Protein AF-A0A2R6EEQ8-F1 (afdb_monomer_lite)

Radius of gyration: 25.72 Å; chains: 1; bounding box: 71×44×91 Å

Structure (mmCIF, N/CA/C/O backbone):
data_AF-A0A2R6EEQ8-F1
#
_entry.id   AF-A0A2R6EEQ8-F1
#
loop_
_atom_site.group_PDB
_atom_site.id
_atom_site.type_symbol
_atom_site.label_atom_id
_atom_site.label_alt_id
_atom_site.label_comp_id
_atom_site.label_asym_id
_atom_site.label_entity_id
_atom_site.label_seq_id
_atom_site.pdbx_PDB_ins_code
_atom_site.Cartn_x
_atom_site.Cartn_y
_atom_site.Cartn_z
_atom_site.occupancy
_atom_site.B_iso_or_equiv
_atom_site.auth_seq_id
_atom_site.auth_comp_id
_atom_site.auth_asym_id
_atom_site.auth_atom_id
_atom_site.pdbx_PDB_model_num
ATOM 1 N N . MET A 1 1 ? -15.008 15.410 15.103 1.00 76.94 1 MET A N 1
ATOM 2 C CA . MET A 1 1 ? -14.137 16.517 14.636 1.00 76.94 1 MET A CA 1
ATOM 3 C C . MET A 1 1 ? -12.665 16.288 14.990 1.00 76.94 1 MET A C 1
ATOM 5 O O . MET A 1 1 ? -11.836 16.370 14.098 1.00 76.94 1 MET A O 1
ATOM 9 N N . LEU A 1 2 ? -12.332 15.927 16.239 1.00 85.38 2 LEU A N 1
ATOM 10 C CA . LEU A 1 2 ? -10.945 15.677 16.668 1.00 85.38 2 LEU A CA 1
ATOM 11 C C . LEU A 1 2 ? -10.229 14.576 15.859 1.00 85.38 2 LEU A C 1
ATOM 13 O O . LEU A 1 2 ? -9.105 14.788 15.426 1.00 85.38 2 LEU A O 1
ATOM 17 N N . ALA A 1 3 ? -10.890 13.448 15.573 1.00 83.56 3 ALA A N 1
ATOM 18 C CA . ALA A 1 3 ? -10.316 12.373 14.751 1.00 83.56 3 ALA A CA 1
ATOM 19 C C . ALA A 1 3 ? -9.933 12.829 13.331 1.00 83.56 3 ALA A C 1
ATOM 21 O O . ALA A 1 3 ? -8.861 12.503 12.834 1.00 83.56 3 ALA A O 1
ATOM 22 N N . VAL A 1 4 ? -10.780 13.651 12.703 1.00 85.00 4 VAL A N 1
ATOM 23 C CA . VAL A 1 4 ? -10.508 14.242 11.384 1.00 85.00 4 VAL A CA 1
ATOM 24 C C . VAL A 1 4 ? -9.299 15.173 11.460 1.00 85.00 4 VAL A C 1
ATOM 26 O O . VAL A 1 4 ? -8.407 15.081 10.626 1.00 85.00 4 VAL A O 1
ATOM 29 N N . VAL A 1 5 ? -9.218 16.017 12.494 1.00 89.50 5 VAL A N 1
ATOM 30 C CA . VAL A 1 5 ? -8.058 16.897 12.712 1.00 89.50 5 VAL A CA 1
ATOM 31 C C . VAL A 1 5 ? -6.769 16.089 12.892 1.00 89.50 5 VAL A C 1
ATOM 33 O O . VAL A 1 5 ? -5.759 16.436 12.287 1.00 89.50 5 VAL A O 1
ATOM 36 N N . LEU A 1 6 ? -6.802 14.993 13.659 1.00 89.19 6 LEU A N 1
ATOM 37 C CA . LEU A 1 6 ? -5.649 14.102 13.837 1.00 89.19 6 LEU A CA 1
ATOM 38 C C . LEU A 1 6 ? -5.196 13.480 12.511 1.00 89.19 6 LEU A C 1
ATOM 40 O O . LEU A 1 6 ? -4.002 13.474 12.223 1.00 89.19 6 LEU A O 1
ATOM 44 N N . LEU A 1 7 ? -6.135 13.012 11.685 1.00 89.31 7 LEU A N 1
ATOM 45 C CA . LEU A 1 7 ? -5.838 12.450 10.365 1.00 89.31 7 LEU A CA 1
ATOM 46 C C . LEU A 1 7 ? -5.212 13.483 9.424 1.00 89.31 7 LEU A C 1
ATOM 48 O O . LEU A 1 7 ? -4.189 13.202 8.805 1.00 89.31 7 LEU A O 1
ATOM 52 N N . PHE A 1 8 ? -5.782 14.689 9.348 1.00 91.25 8 PHE A N 1
ATOM 53 C CA . PHE A 1 8 ? -5.230 15.766 8.522 1.00 91.25 8 PHE A CA 1
ATOM 54 C C . PHE A 1 8 ? -3.843 16.204 8.998 1.00 91.25 8 PHE A C 1
ATOM 56 O O . PHE A 1 8 ? -2.941 16.364 8.176 1.00 91.25 8 PHE A O 1
ATOM 63 N N . ALA A 1 9 ? -3.651 16.366 10.310 1.00 93.00 9 ALA A N 1
ATOM 64 C CA . ALA A 1 9 ? -2.357 16.725 10.879 1.00 93.00 9 ALA A CA 1
ATOM 65 C C . ALA A 1 9 ? -1.301 15.643 10.602 1.00 93.00 9 ALA A C 1
ATOM 67 O O . ALA A 1 9 ? -0.182 15.971 10.212 1.00 93.00 9 ALA A O 1
ATOM 68 N N . ALA A 1 10 ? -1.663 14.364 10.739 1.00 92.88 10 ALA A N 1
ATOM 69 C CA . ALA A 1 10 ? -0.775 13.249 10.431 1.00 92.88 10 ALA A CA 1
ATOM 70 C C . ALA A 1 10 ? -0.431 13.179 8.939 1.00 92.88 10 ALA A C 1
ATOM 72 O O . ALA A 1 10 ? 0.738 13.018 8.601 1.00 92.88 10 ALA A O 1
ATOM 73 N N . ALA A 1 11 ? -1.411 13.360 8.050 1.00 90.75 11 ALA A N 1
ATOM 74 C CA . ALA A 1 11 ? -1.183 13.384 6.608 1.00 90.75 11 ALA A CA 1
ATOM 75 C C . ALA A 1 11 ? -0.247 14.534 6.204 1.00 90.75 11 ALA A C 1
ATOM 77 O O . ALA A 1 11 ? 0.758 14.306 5.535 1.00 90.75 11 ALA A O 1
ATOM 78 N N . ALA A 1 12 ? -0.530 15.760 6.656 1.00 93.06 12 ALA A N 1
ATOM 79 C CA . ALA A 1 12 ? 0.300 16.927 6.364 1.00 93.06 12 ALA A CA 1
ATOM 80 C C . ALA A 1 12 ? 1.715 16.778 6.944 1.00 93.06 12 ALA A C 1
ATOM 82 O O . ALA A 1 12 ? 2.702 16.998 6.242 1.00 93.06 12 ALA A O 1
ATOM 83 N N . GLY A 1 13 ? 1.821 16.347 8.205 1.00 93.25 13 GLY A N 1
ATOM 84 C CA . GLY A 1 13 ? 3.101 16.089 8.859 1.00 93.25 13 GLY A CA 1
ATOM 85 C C . GLY A 1 13 ? 3.911 15.010 8.144 1.00 93.25 13 GLY A C 1
ATOM 86 O O . GLY A 1 13 ? 5.114 15.175 7.955 1.00 93.25 13 GLY A O 1
ATOM 87 N N . ALA A 1 14 ? 3.261 13.945 7.673 1.00 92.88 14 ALA A N 1
ATOM 88 C CA . ALA A 1 14 ? 3.932 12.890 6.932 1.00 92.88 14 ALA A CA 1
ATOM 89 C C . ALA A 1 14 ? 4.374 13.332 5.537 1.00 92.88 14 ALA A C 1
ATOM 91 O O . ALA A 1 14 ? 5.467 12.962 5.120 1.00 92.88 14 ALA A O 1
ATOM 92 N N . VAL A 1 15 ? 3.590 14.155 4.832 1.00 91.62 15 VAL A N 1
ATOM 93 C CA . VAL A 1 15 ? 4.021 14.754 3.557 1.00 91.62 15 VAL A CA 1
ATOM 94 C C . VAL A 1 15 ? 5.276 15.597 3.770 1.00 91.62 15 VAL A C 1
ATOM 96 O O . VAL A 1 15 ? 6.260 15.414 3.059 1.00 91.62 15 VAL A O 1
ATOM 99 N N . LEU A 1 16 ? 5.292 16.456 4.794 1.00 92.75 16 LEU A N 1
ATOM 100 C CA . LEU A 1 16 ? 6.472 17.257 5.129 1.00 92.75 16 LEU A CA 1
ATOM 101 C C . LEU A 1 16 ? 7.674 16.377 5.495 1.00 92.75 16 LEU A C 1
ATOM 103 O O . LEU A 1 16 ? 8.770 16.598 4.983 1.00 92.75 16 LEU A O 1
ATOM 107 N N . ALA A 1 17 ? 7.473 15.355 6.329 1.00 92.56 17 ALA A N 1
ATOM 108 C CA . ALA A 1 17 ? 8.524 14.413 6.705 1.00 92.56 17 ALA A CA 1
ATOM 109 C C . ALA A 1 17 ? 9.085 13.665 5.487 1.00 92.56 17 ALA A C 1
ATOM 111 O O . ALA A 1 17 ? 10.297 13.526 5.358 1.00 92.56 17 ALA A O 1
ATOM 112 N N . THR A 1 18 ? 8.218 13.237 4.568 1.00 90.44 18 THR A N 1
ATOM 113 C CA . THR A 1 18 ? 8.601 12.558 3.322 1.00 90.44 18 THR A CA 1
ATOM 114 C C . THR A 1 18 ? 9.438 13.486 2.441 1.00 90.44 18 THR A C 1
ATOM 116 O O . THR A 1 18 ? 10.476 13.062 1.940 1.00 90.44 18 THR A O 1
ATOM 119 N N . SER A 1 19 ? 9.056 14.761 2.315 1.00 88.94 19 SER A N 1
ATOM 120 C CA . SER A 1 19 ? 9.825 15.769 1.571 1.00 88.94 19 SER A CA 1
ATOM 121 C C . SER A 1 19 ? 11.201 16.033 2.188 1.00 88.94 19 SER A C 1
ATOM 123 O O . SER A 1 19 ? 12.192 16.117 1.466 1.00 88.94 19 SER A O 1
ATOM 125 N N . VAL A 1 20 ? 11.287 16.126 3.519 1.00 92.12 20 VAL A N 1
ATOM 126 C CA . VAL A 1 20 ? 12.570 16.288 4.225 1.00 92.12 20 VAL A CA 1
ATOM 127 C C . VAL A 1 20 ? 13.447 15.052 4.040 1.00 92.12 20 VAL A C 1
ATOM 129 O O . VAL A 1 20 ? 14.621 15.186 3.717 1.00 92.12 20 VAL A O 1
ATOM 132 N N . LEU A 1 21 ? 12.888 13.850 4.196 1.00 89.25 21 LEU A N 1
ATOM 133 C CA . LEU A 1 21 ? 13.615 12.599 3.978 1.00 89.25 21 LEU A CA 1
ATOM 134 C C . LEU A 1 21 ? 14.112 12.487 2.535 1.00 89.25 21 LEU A C 1
ATOM 136 O O . LEU A 1 21 ? 15.260 12.117 2.323 1.00 89.25 21 LEU A O 1
ATOM 140 N N . ALA A 1 22 ? 13.292 12.857 1.552 1.00 85.69 22 ALA A N 1
ATOM 141 C CA . ALA A 1 22 ? 13.700 12.876 0.152 1.00 85.69 22 ALA A CA 1
ATOM 142 C C . ALA A 1 22 ? 14.891 13.819 -0.088 1.00 85.69 22 ALA A C 1
ATOM 144 O O . ALA A 1 22 ? 15.803 13.462 -0.825 1.00 85.69 22 ALA A O 1
ATOM 145 N N . ALA A 1 23 ? 14.935 14.974 0.584 1.00 86.62 23 ALA A N 1
ATOM 146 C CA . ALA A 1 23 ? 16.065 15.902 0.508 1.00 86.62 23 ALA A CA 1
ATOM 147 C C . ALA A 1 23 ? 17.351 15.380 1.183 1.00 86.62 23 ALA A C 1
ATOM 149 O O . ALA A 1 23 ? 18.430 15.906 0.928 1.00 86.62 23 ALA A O 1
ATOM 150 N N . LEU A 1 24 ? 17.247 14.365 2.047 1.00 86.25 24 LEU A N 1
ATOM 151 C CA . LEU A 1 24 ? 18.380 13.698 2.700 1.00 86.25 24 LEU A CA 1
ATOM 152 C C . LEU A 1 24 ? 18.843 12.440 1.946 1.00 86.25 24 LEU A C 1
ATOM 154 O O . LEU A 1 24 ? 19.754 11.753 2.415 1.00 86.25 24 LEU A O 1
ATOM 158 N N . ALA A 1 25 ? 18.210 12.106 0.817 1.00 82.31 25 ALA A N 1
ATOM 159 C CA . ALA A 1 25 ? 18.579 10.944 0.023 1.00 82.31 25 ALA A CA 1
ATOM 160 C C . ALA A 1 25 ? 20.024 11.095 -0.497 1.00 82.31 25 ALA A C 1
ATOM 162 O O . ALA A 1 25 ? 20.348 12.121 -1.091 1.00 82.31 25 ALA A O 1
ATOM 163 N N . PRO A 1 26 ? 20.913 10.103 -0.302 1.00 78.31 26 PRO A N 1
ATOM 164 C CA . PRO A 1 26 ? 22.276 10.204 -0.804 1.00 78.31 26 PRO A CA 1
ATOM 165 C C . PRO A 1 26 ? 22.305 10.060 -2.331 1.00 78.31 26 PRO A C 1
ATOM 167 O O . PRO A 1 26 ? 21.962 9.002 -2.860 1.00 78.31 26 PRO A O 1
ATOM 170 N N . ASP A 1 27 ? 22.801 11.081 -3.032 1.00 79.00 27 ASP A N 1
ATOM 171 C CA . ASP A 1 27 ? 22.884 11.101 -4.504 1.00 79.00 27 ASP A CA 1
ATOM 172 C C . ASP A 1 27 ? 23.857 10.059 -5.088 1.00 79.00 27 ASP A C 1
ATOM 174 O O . ASP A 1 27 ? 23.802 9.722 -6.268 1.00 79.00 27 ASP A O 1
ATOM 178 N N . THR A 1 28 ? 24.767 9.537 -4.263 1.00 85.19 28 THR A N 1
ATOM 179 C CA . THR A 1 28 ? 25.814 8.581 -4.661 1.00 85.19 28 THR A CA 1
ATOM 180 C C . THR A 1 28 ? 25.536 7.148 -4.208 1.00 85.19 28 THR A C 1
ATOM 182 O O . THR A 1 28 ? 26.391 6.271 -4.359 1.00 85.19 28 THR A O 1
ATOM 185 N N . ALA A 1 29 ? 24.359 6.882 -3.633 1.00 85.94 29 ALA A N 1
ATOM 186 C CA . ALA A 1 29 ? 24.009 5.553 -3.153 1.00 85.94 29 ALA A CA 1
ATOM 187 C C . ALA A 1 29 ? 23.815 4.548 -4.312 1.00 85.94 29 ALA A C 1
ATOM 189 O O . ALA A 1 29 ? 23.306 4.905 -5.378 1.00 85.94 29 ALA A O 1
ATOM 190 N N . PRO A 1 30 ? 24.161 3.260 -4.114 1.00 89.88 30 PRO A N 1
ATOM 191 C CA . PRO A 1 30 ? 23.818 2.206 -5.064 1.00 89.88 30 PRO A CA 1
ATOM 192 C C . PRO A 1 30 ? 22.302 2.108 -5.277 1.00 89.88 30 PRO A C 1
ATOM 194 O O . PRO A 1 30 ? 21.533 2.248 -4.326 1.00 89.88 30 PRO A O 1
ATOM 197 N N . ALA A 1 31 ? 21.871 1.743 -6.490 1.00 87.25 31 ALA A N 1
ATOM 198 C CA . ALA A 1 31 ? 20.454 1.688 -6.876 1.00 87.25 31 ALA A CA 1
ATOM 199 C C . ALA A 1 31 ? 19.564 0.903 -5.891 1.00 87.25 31 ALA A C 1
ATOM 201 O O . ALA A 1 31 ? 18.455 1.326 -5.573 1.00 87.25 31 ALA A O 1
ATOM 202 N N . ALA A 1 32 ? 20.059 -0.220 -5.357 1.00 88.56 32 ALA A N 1
ATOM 203 C CA . ALA A 1 32 ? 19.330 -1.015 -4.370 1.00 88.56 32 ALA A CA 1
ATOM 204 C C . ALA A 1 32 ? 19.109 -0.270 -3.039 1.00 88.56 32 ALA A C 1
ATOM 206 O O . ALA A 1 32 ? 18.028 -0.361 -2.460 1.00 88.56 32 ALA A O 1
ATOM 207 N N . ALA A 1 33 ? 20.105 0.483 -2.563 1.00 89.75 33 ALA A N 1
ATOM 208 C CA . ALA A 1 33 ? 19.994 1.270 -1.337 1.00 89.75 33 ALA A CA 1
ATOM 209 C C . ALA A 1 33 ? 19.018 2.441 -1.523 1.00 89.75 33 ALA A C 1
ATOM 211 O O . ALA A 1 33 ? 18.169 2.671 -0.663 1.00 89.75 33 ALA A O 1
ATOM 212 N N . THR A 1 34 ? 19.069 3.114 -2.674 1.00 88.38 34 THR A N 1
ATOM 213 C CA . THR A 1 34 ? 18.111 4.167 -3.036 1.00 88.38 34 THR A CA 1
ATOM 214 C C . THR A 1 34 ? 16.683 3.624 -3.116 1.00 88.38 34 THR A C 1
ATOM 216 O O . THR A 1 34 ? 15.760 4.238 -2.585 1.00 88.38 34 THR A O 1
ATOM 219 N N . ALA A 1 35 ? 16.483 2.441 -3.704 1.00 88.81 35 ALA A N 1
ATOM 220 C CA . ALA A 1 35 ? 15.168 1.800 -3.777 1.00 88.81 35 ALA A CA 1
ATOM 221 C C . ALA A 1 35 ? 14.614 1.441 -2.387 1.00 88.81 35 ALA A C 1
ATOM 223 O O . ALA A 1 35 ? 13.436 1.663 -2.108 1.00 88.81 35 ALA A O 1
ATOM 224 N N . LEU A 1 36 ? 15.462 0.923 -1.493 1.00 91.00 36 LEU A N 1
ATOM 225 C CA . LEU A 1 36 ? 15.087 0.647 -0.103 1.00 91.00 36 LEU A CA 1
ATOM 226 C C . LEU A 1 36 ? 14.696 1.928 0.637 1.00 91.00 36 LEU A C 1
ATOM 228 O O . LEU A 1 36 ? 13.638 1.973 1.262 1.00 91.00 36 LEU A O 1
ATOM 232 N N . PHE A 1 37 ? 15.525 2.968 0.532 1.00 90.44 37 PHE A N 1
ATOM 233 C CA . PHE A 1 37 ? 15.285 4.257 1.174 1.00 90.44 37 PHE A CA 1
ATOM 234 C C . PHE A 1 37 ? 13.974 4.881 0.696 1.00 90.44 37 PHE A C 1
ATOM 236 O O . PHE A 1 37 ? 13.104 5.184 1.503 1.00 90.44 37 PHE A O 1
ATOM 243 N N . THR A 1 38 ? 13.790 4.993 -0.618 1.00 89.12 38 THR A N 1
ATOM 244 C CA . THR A 1 38 ? 12.578 5.577 -1.209 1.00 89.12 38 THR A CA 1
ATOM 245 C C . THR A 1 38 ? 11.321 4.790 -0.855 1.00 89.12 38 THR A C 1
ATOM 247 O O . THR A 1 38 ? 10.303 5.397 -0.532 1.00 89.12 38 THR A O 1
ATOM 250 N N . THR A 1 39 ? 11.386 3.455 -0.835 1.00 90.88 39 THR A N 1
ATOM 251 C CA . THR A 1 39 ? 10.260 2.610 -0.400 1.00 90.88 39 THR A CA 1
ATOM 252 C C . THR A 1 39 ? 9.932 2.844 1.076 1.00 90.88 39 THR A C 1
ATOM 254 O O . THR A 1 39 ? 8.764 3.006 1.427 1.00 90.88 39 THR A O 1
ATOM 257 N N . ALA A 1 40 ? 10.943 2.916 1.947 1.00 91.94 40 ALA A N 1
ATOM 258 C CA . ALA A 1 40 ? 10.749 3.202 3.367 1.00 91.94 40 ALA A CA 1
ATOM 259 C C . ALA A 1 40 ? 10.145 4.599 3.589 1.00 91.94 40 ALA A C 1
ATOM 261 O O . ALA A 1 40 ? 9.197 4.750 4.358 1.00 91.94 40 ALA A O 1
ATOM 262 N N . THR A 1 41 ? 10.635 5.607 2.869 1.00 91.69 41 THR A N 1
ATOM 263 C CA . THR A 1 41 ? 10.104 6.974 2.891 1.00 91.69 41 THR A CA 1
ATOM 264 C C . THR A 1 41 ? 8.658 7.025 2.387 1.00 91.69 41 THR A C 1
ATOM 266 O O . THR A 1 41 ? 7.820 7.666 3.014 1.00 91.69 41 THR A O 1
ATOM 269 N N . ALA A 1 42 ? 8.320 6.284 1.328 1.00 91.00 42 ALA A N 1
ATOM 270 C CA . ALA A 1 42 ? 6.957 6.192 0.801 1.00 91.00 42 ALA A CA 1
ATOM 271 C C . ALA A 1 42 ? 5.968 5.501 1.762 1.00 91.00 42 ALA A C 1
ATOM 273 O O . ALA A 1 42 ? 4.759 5.696 1.639 1.00 91.00 42 ALA A O 1
ATOM 274 N N . LEU A 1 43 ? 6.458 4.720 2.731 1.00 93.94 43 LEU A N 1
ATOM 275 C CA . LEU A 1 43 ? 5.641 4.099 3.777 1.00 93.94 43 LEU A CA 1
ATOM 276 C C . LEU A 1 43 ? 5.337 5.039 4.957 1.00 93.94 43 LEU A C 1
ATOM 278 O O . LEU A 1 43 ? 4.405 4.769 5.719 1.00 93.94 43 LEU A O 1
ATOM 282 N N . VAL A 1 44 ? 6.065 6.153 5.105 1.00 94.56 44 VAL A N 1
ATOM 283 C CA . VAL A 1 44 ? 5.887 7.111 6.213 1.00 94.56 44 VAL A CA 1
ATOM 284 C C . VAL A 1 44 ? 4.458 7.674 6.288 1.00 94.56 44 VAL A C 1
ATOM 286 O O . VAL A 1 44 ? 3.898 7.668 7.387 1.00 94.56 44 VAL A O 1
ATOM 289 N N . PRO A 1 45 ? 3.811 8.097 5.180 1.00 94.31 45 PRO A N 1
ATOM 290 C CA . PRO A 1 45 ? 2.418 8.544 5.210 1.00 94.31 45 PRO A CA 1
ATOM 291 C C . PRO A 1 45 ? 1.450 7.490 5.736 1.00 94.31 45 PRO A C 1
ATOM 293 O O . PRO A 1 45 ? 0.627 7.793 6.596 1.00 94.31 45 PRO A O 1
ATOM 296 N N . TYR A 1 46 ? 1.578 6.242 5.289 1.00 95.06 46 TYR A N 1
ATOM 297 C CA . TYR A 1 46 ? 0.698 5.160 5.732 1.00 95.06 46 TYR A CA 1
ATOM 298 C C . TYR A 1 46 ? 0.921 4.820 7.204 1.00 95.06 46 TYR A C 1
ATOM 300 O O . TYR A 1 46 ? -0.046 4.661 7.945 1.00 95.06 46 TYR A O 1
ATOM 308 N N . ALA A 1 47 ? 2.174 4.799 7.664 1.00 95.12 47 ALA A N 1
ATOM 309 C CA . ALA A 1 47 ? 2.489 4.604 9.077 1.00 95.12 47 ALA A CA 1
ATOM 310 C C . ALA A 1 47 ? 1.908 5.728 9.956 1.00 95.12 47 ALA A C 1
ATOM 312 O O . ALA A 1 47 ? 1.317 5.453 11.002 1.00 95.12 47 ALA A O 1
ATOM 313 N N . ALA A 1 48 ? 2.023 6.986 9.519 1.00 94.31 48 ALA A N 1
ATOM 314 C CA . ALA A 1 48 ? 1.461 8.133 10.227 1.00 94.31 48 ALA A CA 1
ATOM 315 C C . ALA A 1 48 ? -0.073 8.085 10.275 1.00 94.31 48 ALA A C 1
ATOM 317 O O . ALA A 1 48 ? -0.662 8.332 11.327 1.00 94.31 48 ALA A O 1
ATOM 318 N N . LEU A 1 49 ? -0.721 7.725 9.165 1.00 94.25 49 LEU A N 1
ATOM 319 C CA . LEU A 1 49 ? -2.173 7.577 9.088 1.00 94.25 49 LEU A CA 1
ATOM 320 C C . LEU A 1 49 ? -2.681 6.430 9.968 1.00 94.25 49 LEU A C 1
ATOM 322 O O . LEU A 1 49 ? -3.645 6.616 10.707 1.00 94.25 49 LEU A O 1
ATOM 326 N N . VAL A 1 50 ? -2.009 5.277 9.955 1.00 93.25 50 VAL A N 1
ATOM 327 C CA . VAL A 1 50 ? -2.304 4.163 10.870 1.00 93.25 50 VAL A CA 1
ATOM 328 C C . VAL A 1 50 ? -2.168 4.621 12.321 1.00 93.25 50 VAL A C 1
ATOM 330 O O . VAL A 1 50 ? -3.090 4.431 13.111 1.00 93.25 50 VAL A O 1
ATOM 333 N N . GLY A 1 51 ? -1.067 5.291 12.672 1.00 91.69 51 GLY A N 1
ATOM 334 C CA . GLY A 1 51 ? -0.868 5.846 14.012 1.00 91.69 51 GLY A CA 1
ATOM 335 C C . GLY A 1 51 ? -1.967 6.835 14.415 1.00 91.69 51 GLY A C 1
ATOM 336 O O . GLY A 1 51 ? -2.463 6.777 15.539 1.00 91.69 51 GLY A O 1
ATOM 337 N N . ALA A 1 52 ? -2.403 7.695 13.493 1.00 91.69 52 ALA A N 1
ATOM 338 C CA . ALA A 1 52 ? -3.485 8.648 13.721 1.00 91.69 52 ALA A CA 1
ATOM 339 C C . ALA A 1 52 ? -4.843 7.965 13.919 1.00 91.69 52 ALA A C 1
ATOM 341 O O . ALA A 1 52 ? -5.598 8.380 14.795 1.00 91.69 52 ALA A O 1
ATOM 342 N N . LEU A 1 53 ? -5.141 6.904 13.163 1.00 89.81 53 LEU A N 1
ATOM 343 C CA . LEU A 1 53 ? -6.350 6.096 13.345 1.00 89.81 53 LEU A CA 1
ATOM 344 C C . LEU A 1 53 ? -6.351 5.389 14.702 1.00 89.81 53 LEU A C 1
ATOM 346 O O . LEU A 1 53 ? -7.350 5.438 15.417 1.00 89.81 53 LEU A O 1
ATOM 350 N N . LEU A 1 54 ? -5.224 4.792 15.097 1.00 88.25 54 LEU A N 1
ATOM 351 C CA . LEU A 1 54 ? -5.078 4.164 16.413 1.00 88.25 54 LEU A CA 1
ATOM 352 C C . LEU A 1 54 ? -5.218 5.192 17.545 1.00 88.25 54 LEU A C 1
ATOM 354 O O . LEU A 1 54 ? -5.907 4.936 18.535 1.00 88.25 54 LEU A O 1
ATOM 358 N N . ALA A 1 55 ? -4.615 6.373 17.389 1.00 87.50 55 ALA A N 1
ATOM 359 C CA . ALA A 1 55 ? -4.746 7.472 18.340 1.00 87.50 55 ALA A CA 1
ATOM 360 C C . ALA A 1 55 ? -6.185 7.997 18.405 1.00 87.50 55 ALA A C 1
ATOM 362 O O . ALA A 1 55 ? -6.683 8.254 19.497 1.00 87.50 55 ALA A O 1
ATOM 363 N N . ALA A 1 56 ? -6.875 8.120 17.270 1.00 86.06 56 ALA A N 1
ATOM 364 C CA . ALA A 1 56 ? -8.275 8.522 17.224 1.00 86.06 56 ALA A CA 1
ATOM 365 C C . ALA A 1 56 ? -9.169 7.497 17.938 1.00 86.06 56 ALA A C 1
ATOM 367 O O . ALA A 1 56 ? -9.936 7.871 18.824 1.00 86.06 56 ALA A O 1
ATOM 368 N N . ALA A 1 57 ? -9.005 6.208 17.638 1.00 84.31 57 ALA A N 1
ATOM 369 C CA . ALA A 1 57 ? -9.763 5.138 18.279 1.00 84.31 57 ALA A CA 1
ATOM 370 C C . ALA A 1 57 ? -9.568 5.116 19.804 1.00 84.31 57 ALA A C 1
ATOM 372 O O . ALA A 1 57 ? -10.528 4.954 20.560 1.00 84.31 57 ALA A O 1
ATOM 373 N N . TRP A 1 58 ? -8.333 5.315 20.269 1.00 83.56 58 TRP A N 1
ATOM 374 C CA . TRP A 1 58 ? -8.017 5.285 21.695 1.00 83.56 58 TRP A CA 1
ATOM 375 C C . TRP A 1 58 ? -8.409 6.575 22.431 1.00 83.56 58 TRP A C 1
ATOM 377 O O . TRP A 1 58 ? -9.008 6.516 23.504 1.00 83.56 58 TRP A O 1
ATOM 387 N N . LEU A 1 59 ? -8.081 7.742 21.872 1.00 83.12 59 LEU A N 1
ATOM 388 C CA . LEU A 1 59 ? -8.227 9.037 22.543 1.00 83.12 59 LEU A CA 1
ATOM 389 C C . LEU A 1 59 ? -9.626 9.640 22.373 1.00 83.12 59 LEU A C 1
ATOM 391 O O . LEU A 1 59 ? -10.135 10.269 23.301 1.00 83.12 59 LEU A O 1
ATOM 395 N N . VAL A 1 60 ? -10.237 9.464 21.197 1.00 80.31 60 VAL A N 1
ATOM 396 C CA . VAL A 1 60 ? -11.554 10.027 20.862 1.00 80.31 60 VAL A CA 1
ATOM 397 C C . VAL A 1 60 ? -12.652 9.034 21.216 1.00 80.31 60 VAL A C 1
ATOM 399 O O . VAL A 1 60 ? -13.555 9.377 21.976 1.00 80.31 60 VAL A O 1
ATOM 402 N N . ASP A 1 61 ? -12.533 7.796 20.735 1.00 73.94 61 ASP A N 1
ATOM 403 C CA . ASP A 1 61 ? -13.615 6.811 20.858 1.00 73.94 61 ASP A CA 1
ATOM 404 C C . ASP A 1 61 ? -13.487 5.927 22.110 1.00 73.94 61 ASP A C 1
ATOM 406 O O . ASP A 1 61 ? -14.401 5.166 22.424 1.00 73.94 61 ASP A O 1
ATOM 410 N N . ARG A 1 62 ? -12.364 6.018 22.845 1.00 79.38 62 ARG A N 1
ATOM 411 C CA . ARG A 1 62 ? -12.018 5.156 23.999 1.00 79.38 62 ARG A CA 1
ATOM 412 C C . ARG A 1 62 ? -12.163 3.656 23.707 1.00 79.38 62 ARG A C 1
ATOM 414 O O . ARG A 1 62 ? -12.328 2.853 24.630 1.00 79.38 62 ARG A O 1
ATOM 421 N N . ARG A 1 63 ? -12.088 3.270 22.432 1.00 72.06 63 ARG A N 1
ATOM 422 C CA . ARG A 1 63 ? -12.126 1.876 21.991 1.00 72.06 63 ARG A CA 1
ATOM 423 C C . ARG A 1 63 ? -10.759 1.255 22.213 1.00 72.06 63 ARG A C 1
ATOM 425 O O . ARG A 1 63 ? -9.725 1.924 22.113 1.00 72.06 63 ARG A O 1
ATOM 432 N N . ARG A 1 64 ? -10.728 -0.039 22.531 1.00 73.44 64 ARG A N 1
ATOM 433 C CA . ARG A 1 64 ? -9.447 -0.741 22.605 1.00 73.44 64 ARG A CA 1
ATOM 434 C C . ARG A 1 64 ? -8.964 -0.969 21.173 1.00 73.44 64 ARG A C 1
ATOM 436 O O . ARG A 1 64 ? -9.761 -1.387 20.341 1.00 73.44 64 ARG A O 1
ATOM 443 N N . PRO A 1 65 ? -7.667 -0.781 20.878 1.00 64.94 65 PRO A N 1
ATOM 444 C CA . PRO A 1 65 ? -7.117 -1.084 19.555 1.00 64.94 65 PRO A CA 1
ATOM 445 C C . PRO A 1 65 ? -7.376 -2.530 19.101 1.00 64.94 65 PRO A C 1
ATOM 447 O O . PRO A 1 65 ? -7.466 -2.803 17.911 1.00 64.94 65 PRO A O 1
ATOM 450 N N . ALA A 1 66 ? -7.544 -3.450 20.058 1.00 65.12 66 ALA A N 1
ATOM 451 C CA . ALA A 1 66 ? -7.910 -4.842 19.807 1.00 65.12 66 ALA A CA 1
ATOM 452 C C . ALA A 1 66 ? -9.316 -5.014 19.197 1.00 65.12 66 ALA A C 1
ATOM 454 O O . ALA A 1 66 ? -9.566 -6.017 18.533 1.00 65.12 66 ALA A O 1
ATOM 455 N N . ASP A 1 67 ? -10.208 -4.037 19.379 1.00 66.81 67 ASP A N 1
ATOM 456 C CA . ASP A 1 67 ? -11.581 -4.071 18.868 1.00 66.81 67 ASP A CA 1
ATOM 457 C C . ASP A 1 67 ? -11.678 -3.533 17.425 1.00 66.81 67 ASP A C 1
ATOM 459 O O . ASP A 1 67 ? -12.741 -3.595 16.814 1.00 66.81 67 ASP A O 1
ATOM 463 N N . LEU A 1 68 ? -10.571 -3.051 16.840 1.00 65.81 68 LEU A N 1
ATOM 464 C CA . LEU A 1 68 ? -10.513 -2.476 15.483 1.00 65.81 68 LEU A CA 1
ATOM 465 C C . LEU A 1 68 ? -10.516 -3.529 14.360 1.00 65.81 68 LEU A C 1
ATOM 467 O O . LEU A 1 68 ? -10.098 -3.255 13.240 1.00 65.81 68 LEU A O 1
ATOM 471 N N . GLY A 1 69 ? -10.967 -4.751 14.648 1.00 63.88 69 GLY A N 1
ATOM 472 C CA . GLY A 1 69 ? -11.102 -5.804 13.641 1.00 63.88 69 GLY A CA 1
ATOM 473 C C . GLY A 1 69 ? -9.794 -6.488 13.230 1.00 63.88 69 GLY A C 1
ATOM 474 O O . GLY A 1 69 ? -9.826 -7.337 12.347 1.00 63.88 69 GLY A O 1
ATOM 475 N N . LEU A 1 70 ? -8.670 -6.216 13.907 1.00 65.56 70 LEU A N 1
ATOM 476 C CA . LEU A 1 70 ? -7.371 -6.876 13.671 1.00 65.56 70 LEU A CA 1
ATOM 477 C C . LEU A 1 70 ? -7.297 -8.321 14.212 1.00 65.56 70 LEU A C 1
ATOM 479 O O . LEU A 1 70 ? -6.218 -8.904 14.320 1.00 65.56 70 LEU A O 1
ATOM 483 N N . GLY A 1 71 ? -8.435 -8.912 14.584 1.00 68.31 71 GLY A N 1
ATOM 484 C CA . GLY A 1 71 ? -8.508 -10.299 15.026 1.00 68.31 71 GLY A CA 1
ATOM 485 C C . GLY A 1 71 ? -8.184 -11.254 13.878 1.00 68.31 71 GLY A C 1
ATOM 486 O O . GLY A 1 71 ? -8.990 -11.440 12.967 1.00 68.31 71 GLY A O 1
ATOM 487 N N . THR A 1 72 ? -7.025 -11.906 13.942 1.00 71.56 72 THR A N 1
ATOM 488 C CA . THR A 1 72 ? -6.555 -12.887 12.953 1.00 71.56 72 THR A CA 1
ATOM 489 C C . THR A 1 72 ? -7.306 -14.215 13.086 1.00 71.56 72 THR A C 1
ATOM 491 O O . THR A 1 72 ? -6.809 -15.211 13.608 1.00 71.56 72 THR A O 1
ATOM 494 N N . SER A 1 73 ? -8.553 -14.235 12.621 1.00 83.50 73 SER A N 1
ATOM 495 C CA . SER A 1 73 ? -9.366 -15.453 12.534 1.00 83.50 73 SER A CA 1
ATOM 496 C C . SER A 1 73 ? -9.104 -16.218 11.230 1.00 83.50 73 SER A C 1
ATOM 498 O O . SER A 1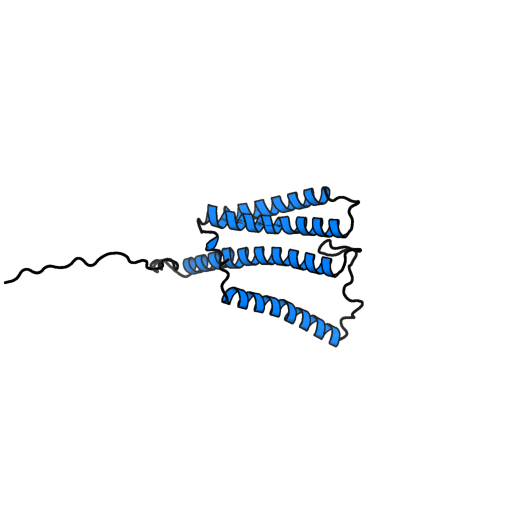 73 ? -8.595 -15.670 10.254 1.00 83.50 73 SER A O 1
ATOM 500 N N . ARG A 1 74 ? -9.488 -17.501 11.170 1.00 85.50 74 ARG A N 1
ATOM 501 C CA . ARG A 1 74 ? -9.439 -18.266 9.908 1.00 85.50 74 ARG A CA 1
ATOM 502 C C . ARG A 1 74 ? -10.325 -17.659 8.816 1.00 85.50 74 ARG A C 1
ATOM 504 O O . ARG A 1 74 ? -9.949 -17.717 7.654 1.00 85.50 74 ARG A O 1
ATOM 511 N N . ALA A 1 75 ? -11.466 -17.080 9.193 1.00 86.12 75 ALA A N 1
ATOM 512 C CA . ALA A 1 75 ? -12.347 -16.383 8.259 1.00 86.12 75 ALA A CA 1
ATOM 513 C C . ALA A 1 75 ? -11.648 -15.158 7.655 1.00 86.12 75 ALA A C 1
ATOM 515 O O . ALA A 1 75 ? -11.623 -15.018 6.441 1.00 86.12 75 ALA A O 1
ATOM 516 N N . TRP A 1 76 ? -10.959 -14.363 8.484 1.00 85.88 76 TRP A N 1
ATOM 517 C CA . TRP A 1 76 ? -10.168 -13.220 8.016 1.00 85.88 76 TRP A CA 1
ATOM 518 C C . TRP A 1 76 ? -9.125 -13.626 6.966 1.00 85.88 76 TRP A C 1
ATOM 520 O O . TRP A 1 76 ? -9.003 -12.985 5.926 1.00 85.88 76 TRP A O 1
ATOM 530 N N . TRP A 1 77 ? -8.409 -14.731 7.198 1.00 88.12 77 TRP A N 1
ATOM 531 C CA . TRP A 1 77 ? -7.441 -15.246 6.226 1.00 88.12 77 TRP A CA 1
ATOM 532 C C . TRP A 1 77 ? -8.095 -15.737 4.932 1.00 88.12 77 TRP A C 1
ATOM 534 O O . TRP A 1 77 ? -7.517 -15.548 3.865 1.00 88.12 77 TRP A O 1
ATOM 544 N N . ALA A 1 78 ? -9.278 -16.351 5.010 1.00 91.25 78 ALA A N 1
ATOM 545 C CA . ALA A 1 78 ? -10.022 -16.776 3.828 1.00 91.25 78 ALA A CA 1
ATOM 546 C C . ALA A 1 78 ? -10.487 -15.571 2.994 1.00 91.25 78 ALA A C 1
ATOM 548 O O . ALA A 1 78 ? -10.277 -15.566 1.782 1.00 91.25 78 ALA A O 1
ATOM 549 N N . ASP A 1 79 ? -11.026 -14.536 3.641 1.00 89.06 79 ASP A N 1
ATOM 550 C CA . ASP A 1 79 ? -11.451 -13.294 2.986 1.00 89.06 79 ASP A CA 1
ATOM 551 C C . ASP A 1 79 ? -10.258 -12.568 2.346 1.00 89.06 79 ASP A C 1
ATOM 553 O O . ASP A 1 79 ? -10.328 -12.139 1.195 1.00 89.06 79 ASP A O 1
ATOM 557 N N . CYS A 1 80 ? -9.126 -12.497 3.055 1.00 88.44 80 CYS A N 1
ATOM 558 C CA . CYS A 1 80 ? -7.883 -11.913 2.550 1.00 88.44 80 CYS A CA 1
ATOM 559 C C . CYS A 1 80 ? -7.340 -12.689 1.339 1.00 88.44 80 CYS A C 1
ATOM 561 O O . CYS A 1 80 ? -7.038 -12.095 0.305 1.00 88.44 80 CYS A O 1
ATOM 563 N N . ALA A 1 81 ? -7.272 -14.022 1.420 1.00 92.12 81 ALA A N 1
ATOM 564 C CA . ALA A 1 81 ? -6.824 -14.860 0.308 1.00 92.12 81 ALA A CA 1
ATOM 565 C C . ALA A 1 81 ? -7.755 -14.746 -0.907 1.00 92.12 81 ALA A C 1
ATOM 567 O O . ALA A 1 81 ? -7.279 -14.670 -2.041 1.00 92.12 81 ALA A O 1
ATOM 568 N N . PHE A 1 82 ? -9.069 -14.690 -0.680 1.00 94.69 82 PHE A N 1
ATOM 569 C CA . PHE A 1 82 ? -10.050 -14.462 -1.734 1.00 94.69 82 PHE A CA 1
ATOM 570 C C . PHE A 1 82 ? -9.868 -13.084 -2.384 1.00 94.69 82 PHE A C 1
ATOM 572 O O . PHE A 1 82 ? -9.824 -12.995 -3.610 1.00 94.69 82 PHE A O 1
ATOM 579 N N . GLY A 1 83 ? -9.688 -12.028 -1.586 1.00 91.56 83 GLY A N 1
ATOM 580 C CA . GLY A 1 83 ? -9.421 -10.675 -2.076 1.00 91.56 83 GLY A CA 1
ATOM 581 C C . GLY A 1 83 ? -8.130 -10.584 -2.893 1.00 91.56 83 GLY A C 1
ATOM 582 O O . GLY A 1 83 ? -8.139 -10.027 -3.990 1.00 91.56 83 GLY A O 1
ATOM 583 N N . LEU A 1 84 ? -7.041 -11.200 -2.420 1.00 91.94 84 LEU A N 1
ATOM 584 C CA . LEU A 1 84 ? -5.776 -11.285 -3.158 1.00 91.94 84 LEU A CA 1
ATOM 585 C C . LEU A 1 84 ? -5.935 -12.057 -4.473 1.00 91.94 84 LEU A C 1
ATOM 587 O O . LEU A 1 84 ? -5.446 -11.609 -5.510 1.00 91.94 84 LEU A O 1
ATOM 591 N N . ALA A 1 85 ? -6.645 -13.188 -4.455 1.00 95.75 85 ALA A N 1
ATOM 592 C CA . ALA A 1 85 ? -6.923 -13.960 -5.662 1.00 95.75 85 ALA A CA 1
ATOM 593 C C . ALA A 1 85 ? -7.735 -13.135 -6.668 1.00 95.75 85 ALA A C 1
ATOM 595 O O . ALA A 1 85 ? -7.371 -13.062 -7.840 1.00 95.75 85 ALA A O 1
ATOM 596 N N . LEU A 1 86 ? -8.787 -12.454 -6.210 1.00 96.44 86 LEU A N 1
ATOM 597 C CA . LEU A 1 86 ? -9.613 -11.588 -7.045 1.00 96.44 86 LEU A CA 1
ATOM 598 C C . LEU A 1 86 ? -8.798 -10.427 -7.639 1.00 96.44 86 LEU A C 1
ATOM 600 O O . LEU A 1 86 ? -8.923 -10.135 -8.831 1.00 96.44 86 LEU A O 1
ATOM 604 N N . GLY A 1 87 ? -7.920 -9.823 -6.834 1.00 93.06 87 GLY A N 1
ATOM 605 C CA . GLY A 1 87 ? -7.013 -8.748 -7.239 1.00 93.06 87 GLY A CA 1
ATOM 606 C C . GLY A 1 87 ? -5.974 -9.165 -8.283 1.00 93.06 87 GLY A C 1
ATOM 607 O O . GLY A 1 87 ? -5.517 -8.321 -9.045 1.00 93.06 87 GLY A O 1
ATOM 608 N N . VAL A 1 88 ? -5.632 -10.452 -8.378 1.00 94.56 88 VAL A N 1
ATOM 609 C CA . VAL A 1 88 ? -4.774 -10.988 -9.451 1.00 94.56 88 VAL A CA 1
ATOM 610 C C . VAL A 1 88 ? -5.606 -11.378 -10.674 1.00 94.56 88 VAL A C 1
ATOM 612 O O . VAL A 1 88 ? -5.245 -11.053 -11.807 1.00 94.56 88 VAL A O 1
ATOM 615 N N . VAL A 1 89 ? -6.730 -12.062 -10.454 1.00 97.88 89 VAL A N 1
ATOM 616 C CA . VAL A 1 89 ? -7.556 -12.639 -11.521 1.00 97.88 89 VAL A CA 1
ATOM 617 C C . VAL A 1 89 ? -8.211 -11.559 -12.377 1.00 97.88 89 VAL A C 1
ATOM 619 O O . VAL A 1 89 ? -8.148 -11.660 -13.600 1.00 97.88 89 VAL A O 1
ATOM 622 N N . LEU A 1 90 ? -8.814 -10.523 -11.783 1.00 97.69 90 LEU A N 1
ATOM 623 C CA . LEU A 1 90 ? -9.539 -9.511 -12.561 1.00 97.69 90 LEU A CA 1
ATOM 624 C C . LEU A 1 90 ? -8.610 -8.686 -13.468 1.00 97.69 90 LEU A C 1
ATOM 626 O O . LEU A 1 90 ? -8.868 -8.649 -14.674 1.00 97.69 90 LEU A O 1
ATOM 630 N N . PRO A 1 91 ? -7.511 -8.075 -12.977 1.00 96.25 91 PRO A N 1
ATOM 631 C CA . PRO A 1 91 ? -6.584 -7.362 -13.854 1.00 96.25 91 PRO A CA 1
ATOM 632 C C . PRO A 1 91 ? -5.904 -8.297 -14.856 1.00 96.25 91 PRO A C 1
ATOM 634 O O . PRO A 1 91 ? -5.703 -7.911 -16.006 1.00 96.25 91 PRO A O 1
ATOM 637 N N . GLY A 1 92 ? -5.600 -9.538 -14.452 1.00 97.00 92 GLY A N 1
ATOM 638 C CA . GLY A 1 92 ? -5.048 -10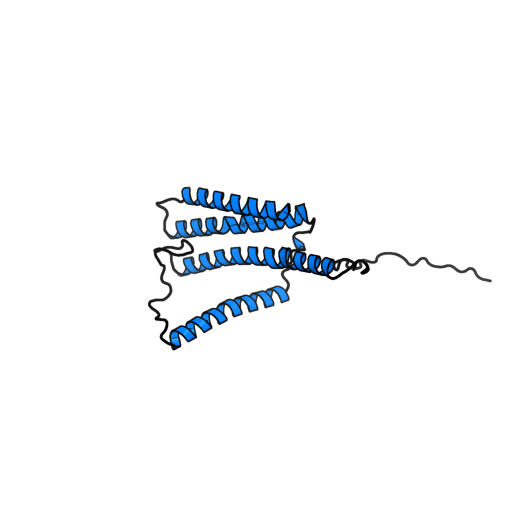.558 -15.343 1.00 97.00 92 GLY A CA 1
ATOM 639 C C . GLY A 1 92 ? -5.988 -10.900 -16.500 1.00 97.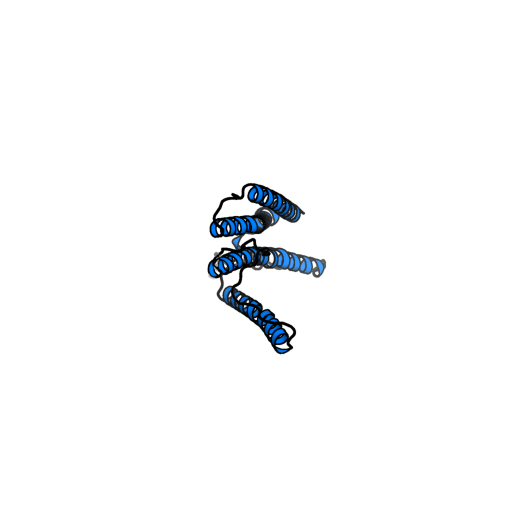00 92 GLY A C 1
ATOM 640 O O . GLY A 1 92 ? -5.545 -10.994 -17.643 1.00 97.00 92 GLY A O 1
ATOM 641 N N . LEU A 1 93 ? -7.290 -11.016 -16.231 1.00 98.06 93 LEU A N 1
ATOM 642 C CA . LEU A 1 93 ? -8.310 -11.262 -17.248 1.00 98.06 93 LEU A CA 1
ATOM 643 C C . LEU A 1 93 ? -8.457 -10.068 -18.198 1.00 98.06 93 LEU A C 1
ATOM 645 O O . LEU A 1 93 ? -8.475 -10.261 -19.411 1.00 98.06 93 LEU A O 1
ATOM 649 N N . VAL A 1 94 ? -8.493 -8.840 -17.671 1.00 97.94 94 VAL A N 1
ATOM 650 C CA . VAL A 1 94 ? -8.519 -7.623 -18.502 1.00 97.94 94 VAL A CA 1
ATOM 651 C C . VAL A 1 94 ? -7.288 -7.558 -19.411 1.00 97.94 94 VAL A C 1
ATOM 653 O O . VAL A 1 94 ? -7.426 -7.319 -20.611 1.00 97.94 94 VAL A O 1
ATOM 656 N N . PHE A 1 95 ? -6.097 -7.828 -18.872 1.00 97.19 95 PHE A N 1
ATOM 657 C CA . PHE A 1 95 ? -4.858 -7.883 -19.647 1.00 97.19 95 PHE A CA 1
ATOM 658 C C . PHE A 1 95 ? -4.907 -8.961 -20.738 1.00 97.19 95 PHE A C 1
ATOM 660 O O . PHE A 1 95 ? -4.570 -8.679 -21.886 1.00 97.19 95 PHE A O 1
ATOM 667 N N . ALA A 1 96 ? -5.354 -10.175 -20.404 1.00 97.50 96 ALA A N 1
ATOM 668 C CA . ALA A 1 96 ? -5.438 -11.285 -21.350 1.00 97.50 96 ALA A CA 1
ATOM 669 C C . ALA A 1 96 ? -6.412 -10.992 -22.499 1.00 97.50 96 ALA A C 1
ATOM 671 O O . ALA A 1 96 ? -6.088 -11.259 -23.654 1.00 97.50 96 ALA A O 1
ATOM 672 N N . LEU A 1 97 ? -7.572 -10.399 -22.202 1.00 98.25 97 LEU A N 1
ATOM 673 C CA . LEU A 1 97 ? -8.546 -9.995 -23.218 1.00 98.25 97 LEU A CA 1
ATOM 674 C C . LEU A 1 97 ? -7.998 -8.888 -24.122 1.00 98.25 97 LEU A C 1
ATOM 676 O O . LEU A 1 97 ? -8.133 -8.972 -25.339 1.00 98.25 97 LEU A O 1
ATOM 680 N N . ALA A 1 98 ? -7.345 -7.878 -23.547 1.00 97.88 98 ALA A N 1
ATOM 681 C CA . ALA A 1 98 ? -6.740 -6.797 -24.318 1.00 97.88 98 ALA A CA 1
ATOM 682 C C . ALA A 1 98 ? -5.581 -7.294 -25.202 1.00 97.88 98 ALA A C 1
ATOM 684 O O . ALA A 1 98 ? -5.416 -6.820 -26.323 1.00 97.88 98 ALA A O 1
ATOM 685 N N . LEU A 1 99 ? -4.809 -8.278 -24.731 1.00 97.69 99 LEU A N 1
ATOM 686 C CA . LEU A 1 99 ? -3.778 -8.937 -25.530 1.00 97.69 99 LEU A CA 1
ATOM 687 C C . LEU A 1 99 ? -4.388 -9.789 -26.656 1.00 97.69 99 LEU A C 1
ATOM 689 O O . LEU A 1 99 ? -3.912 -9.726 -27.781 1.00 97.69 99 LEU A O 1
ATOM 693 N N . ALA A 1 100 ? -5.453 -10.548 -26.377 1.00 97.62 100 ALA A N 1
ATOM 694 C CA . ALA A 1 100 ? -6.142 -11.377 -27.372 1.00 97.62 100 ALA A CA 1
ATOM 695 C C . ALA A 1 100 ? -6.870 -10.555 -28.451 1.00 97.62 100 ALA A C 1
ATOM 697 O O . ALA A 1 100 ? -7.068 -11.039 -29.561 1.00 97.62 100 ALA A O 1
ATOM 698 N N . ALA A 1 101 ? -7.263 -9.322 -28.127 1.00 98.00 101 ALA A N 1
ATOM 699 C CA . ALA A 1 101 ? -7.857 -8.366 -29.058 1.00 98.00 101 ALA A CA 1
ATOM 700 C C . ALA A 1 101 ? -6.816 -7.535 -29.839 1.00 98.00 101 ALA A C 1
ATOM 702 O O . ALA A 1 101 ? -7.196 -6.568 -30.496 1.00 98.00 101 ALA A O 1
ATOM 703 N N . ASP A 1 102 ? -5.518 -7.853 -29.730 1.00 97.25 102 ASP A N 1
ATOM 704 C CA . ASP A 1 102 ? -4.401 -7.088 -30.313 1.00 97.25 102 ASP A CA 1
ATOM 705 C C . ASP A 1 102 ? -4.344 -5.604 -29.878 1.00 97.25 102 ASP A C 1
ATOM 707 O O . ASP A 1 102 ? -3.700 -4.770 -30.516 1.00 97.25 102 ASP A O 1
ATOM 711 N N . TYR A 1 103 ? -4.976 -5.244 -28.752 1.00 97.75 103 TYR A N 1
ATOM 712 C CA . TYR A 1 103 ? -4.917 -3.884 -28.193 1.00 97.75 103 TYR A CA 1
ATOM 713 C C . TYR A 1 103 ? -3.611 -3.618 -27.441 1.00 97.75 103 TYR A C 1
ATOM 715 O O . TYR A 1 103 ? -3.229 -2.464 -27.240 1.00 97.75 103 TYR A O 1
ATOM 723 N N . LEU A 1 104 ? -2.924 -4.675 -27.007 1.00 96.44 104 LEU A N 1
ATOM 724 C CA . LEU A 1 104 ? -1.656 -4.607 -26.290 1.00 96.44 104 LEU A CA 1
ATOM 725 C C . LEU A 1 104 ? -0.603 -5.463 -26.990 1.00 96.44 104 LEU A C 1
ATOM 727 O O . LEU A 1 104 ? -0.907 -6.501 -27.566 1.00 96.44 104 LEU A O 1
ATOM 731 N N . ARG A 1 105 ? 0.666 -5.068 -26.859 1.00 95.38 105 ARG A N 1
ATOM 732 C CA . ARG A 1 105 ? 1.817 -5.880 -27.266 1.00 95.38 105 ARG A CA 1
ATOM 733 C C . ARG A 1 105 ? 2.794 -6.007 -26.109 1.00 95.38 105 ARG A C 1
ATOM 735 O O . ARG A 1 105 ? 3.203 -5.007 -25.522 1.00 95.38 105 ARG A O 1
ATOM 742 N N . VAL A 1 106 ? 3.211 -7.235 -25.814 1.00 94.88 106 VAL A N 1
ATOM 743 C CA . VAL A 1 106 ? 4.269 -7.491 -24.830 1.00 94.88 106 VAL A CA 1
ATOM 744 C C . VAL A 1 106 ? 5.614 -7.103 -25.443 1.00 94.88 106 VAL A C 1
ATOM 746 O O . VAL A 1 106 ? 6.062 -7.709 -26.414 1.00 94.88 106 VAL A O 1
ATOM 749 N N . THR A 1 107 ? 6.249 -6.071 -24.890 1.00 93.19 107 THR A N 1
ATOM 750 C CA . THR A 1 107 ? 7.567 -5.574 -25.328 1.00 93.19 107 THR A CA 1
ATOM 751 C C . THR A 1 107 ? 8.721 -6.090 -24.468 1.00 93.19 107 THR A C 1
ATOM 753 O O . THR A 1 107 ? 9.879 -5.969 -24.854 1.00 93.19 107 THR A O 1
ATOM 756 N N . GLY A 1 108 ? 8.412 -6.689 -23.319 1.00 90.12 108 GLY A N 1
ATOM 757 C CA . GLY A 1 108 ? 9.374 -7.286 -22.404 1.00 90.12 108 GLY A CA 1
ATOM 758 C C . GLY A 1 108 ? 8.703 -7.728 -21.107 1.00 90.12 108 GLY A C 1
ATOM 759 O O . GLY A 1 108 ? 7.568 -7.350 -20.815 1.00 90.12 108 GLY A O 1
ATOM 760 N N . THR A 1 109 ? 9.417 -8.524 -20.320 1.00 89.88 109 THR A N 1
ATOM 761 C CA . THR A 1 109 ? 8.984 -9.008 -19.003 1.00 89.88 109 THR A CA 1
ATOM 762 C C . THR A 1 109 ? 10.046 -8.670 -17.968 1.00 89.88 109 THR A C 1
ATOM 764 O O . THR A 1 109 ? 11.230 -8.779 -18.274 1.00 89.88 109 THR A O 1
ATOM 767 N N . LEU A 1 110 ? 9.636 -8.303 -16.748 1.00 85.50 110 LEU A N 1
ATOM 768 C CA . LEU A 1 110 ? 10.555 -7.984 -15.640 1.00 85.50 110 LEU A CA 1
ATOM 769 C C . LEU A 1 110 ? 11.556 -6.858 -15.970 1.00 85.50 110 LEU A C 1
ATOM 771 O O . LEU A 1 110 ? 12.726 -6.919 -15.604 1.00 85.50 110 LEU A O 1
ATOM 775 N N . VAL A 1 111 ? 11.082 -5.820 -16.660 1.00 82.56 111 VAL A N 1
ATOM 776 C CA . VAL A 1 111 ? 11.887 -4.656 -17.050 1.00 82.56 111 VAL A CA 1
ATOM 777 C C . VAL A 1 111 ? 11.634 -3.505 -16.076 1.00 82.56 111 VAL A C 1
ATOM 779 O O . VAL A 1 111 ? 10.481 -3.164 -15.812 1.00 82.56 111 VAL A O 1
ATOM 782 N N . THR A 1 112 ? 12.698 -2.884 -15.565 1.00 77.25 112 THR A N 1
ATOM 783 C CA . THR A 1 112 ? 12.614 -1.646 -14.778 1.00 77.25 112 THR A CA 1
ATOM 784 C C . THR A 1 112 ? 12.586 -0.431 -15.703 1.00 77.25 112 THR A C 1
ATOM 786 O O . THR A 1 112 ? 13.264 -0.396 -16.731 1.00 77.25 112 THR A O 1
ATOM 789 N N . ARG A 1 113 ? 11.756 0.562 -15.369 1.00 74.94 113 ARG A N 1
ATOM 790 C CA . ARG A 1 113 ? 11.636 1.812 -16.134 1.00 74.94 113 ARG A CA 1
ATOM 791 C C . ARG A 1 113 ? 12.399 2.940 -15.429 1.00 74.94 113 ARG A C 1
ATOM 793 O O . ARG A 1 113 ? 12.557 2.869 -14.213 1.00 74.94 113 ARG A O 1
ATOM 800 N N . PRO A 1 114 ? 12.870 3.956 -16.173 1.00 67.38 114 PRO A N 1
ATOM 801 C CA . PRO A 1 114 ? 13.569 5.105 -15.597 1.00 67.38 114 PRO A CA 1
ATOM 802 C C . PRO A 1 114 ? 12.668 5.981 -14.711 1.00 67.38 114 PRO A C 1
ATOM 804 O O . PRO A 1 114 ? 13.150 6.461 -13.694 1.00 67.38 114 PRO A O 1
ATOM 807 N N . ASP A 1 115 ? 11.366 6.078 -15.020 1.00 70.06 115 ASP A N 1
ATOM 808 C CA . ASP A 1 115 ? 10.382 6.866 -14.253 1.00 70.06 115 ASP A CA 1
ATOM 809 C C . ASP A 1 115 ? 9.293 5.975 -13.618 1.00 70.06 115 ASP A C 1
ATOM 811 O O . ASP A 1 115 ? 8.140 5.958 -14.064 1.00 70.06 115 ASP A O 1
ATOM 815 N N . PRO A 1 116 ? 9.632 5.135 -12.630 1.00 72.00 116 PRO A N 1
ATOM 816 C CA . PRO A 1 116 ? 8.665 4.247 -12.006 1.00 72.00 116 PRO A CA 1
ATOM 817 C C . PRO A 1 116 ? 7.845 4.994 -10.937 1.00 72.00 116 PRO A C 1
ATOM 819 O O . PRO A 1 116 ? 8.352 5.863 -10.234 1.00 72.00 116 PRO A O 1
ATOM 822 N N . PHE A 1 117 ? 6.563 4.630 -10.798 1.00 67.31 117 PHE A N 1
ATOM 823 C CA . PHE A 1 117 ? 5.645 5.232 -9.816 1.00 67.31 117 PHE A CA 1
ATOM 824 C C . PHE A 1 117 ? 6.145 5.083 -8.369 1.00 67.31 117 PHE A C 1
ATOM 826 O O . PHE A 1 117 ? 6.117 6.030 -7.590 1.00 67.31 117 PHE A O 1
ATOM 833 N N . LEU A 1 118 ? 6.646 3.895 -8.027 1.00 69.62 118 LEU A N 1
ATOM 834 C CA . LEU A 1 118 ? 7.521 3.691 -6.875 1.00 69.62 118 LEU A CA 1
ATOM 835 C C . LEU A 1 118 ? 8.944 3.823 -7.391 1.00 69.62 118 LEU A C 1
ATOM 837 O O . LEU A 1 118 ? 9.246 3.144 -8.364 1.00 69.62 118 LEU A O 1
ATOM 841 N N . ALA A 1 119 ? 9.801 4.631 -6.757 1.00 66.19 119 ALA A N 1
ATOM 842 C CA . ALA A 1 119 ? 11.172 4.964 -7.189 1.00 66.19 119 ALA A CA 1
ATOM 843 C C . ALA A 1 119 ? 12.178 3.777 -7.198 1.00 66.19 119 ALA A C 1
ATOM 845 O O . ALA A 1 119 ? 13.368 3.915 -6.924 1.00 66.19 119 ALA A O 1
ATOM 846 N N . VAL A 1 120 ? 11.707 2.583 -7.540 1.00 71.62 120 VAL A N 1
ATOM 847 C CA . VAL A 1 120 ? 12.457 1.381 -7.876 1.00 71.62 120 VAL A CA 1
ATOM 848 C C . VAL A 1 120 ? 12.940 1.502 -9.331 1.00 71.62 120 VAL A C 1
ATOM 850 O O . VAL A 1 120 ? 12.368 0.919 -10.254 1.00 71.62 120 VAL A O 1
ATOM 853 N N . GLY A 1 121 ? 13.955 2.343 -9.535 1.00 68.06 121 GLY A N 1
ATOM 854 C CA . GLY A 1 121 ? 14.490 2.709 -10.850 1.00 68.06 121 GLY A CA 1
ATOM 855 C C . GLY A 1 121 ? 15.359 1.648 -11.535 1.00 68.06 121 GLY A C 1
ATOM 856 O O . GLY A 1 121 ? 15.518 0.511 -11.080 1.00 68.06 121 GLY A O 1
ATOM 857 N N . GLY A 1 122 ? 15.949 2.049 -12.664 1.00 73.25 122 GLY A N 1
ATOM 858 C CA . GLY A 1 122 ? 16.927 1.247 -13.401 1.00 73.25 122 GLY A CA 1
ATOM 859 C C . GLY A 1 122 ? 18.117 0.821 -12.529 1.00 73.25 122 GLY A C 1
ATOM 860 O O . GLY A 1 122 ? 18.543 1.543 -11.633 1.00 73.25 122 GLY A O 1
ATOM 861 N N . GLY A 1 123 ? 18.650 -0.378 -12.779 1.00 80.38 123 GLY A N 1
ATOM 862 C CA . GLY A 1 123 ? 19.759 -0.948 -11.998 1.00 80.38 123 GLY A CA 1
ATOM 863 C C . GLY A 1 123 ? 19.341 -1.708 -10.733 1.00 80.38 123 GLY A C 1
ATOM 864 O O . GLY A 1 123 ? 20.190 -2.311 -10.079 1.00 80.38 123 GLY A O 1
ATOM 865 N N . VAL A 1 124 ? 18.046 -1.742 -10.402 1.00 86.56 124 VAL A N 1
ATOM 866 C CA . VAL A 1 124 ? 17.501 -2.612 -9.350 1.00 86.56 124 VAL A CA 1
ATOM 867 C C . VAL A 1 124 ? 17.152 -3.982 -9.933 1.00 86.56 124 VAL A C 1
ATOM 869 O O . VAL A 1 124 ? 16.522 -4.081 -10.986 1.00 86.56 124 VAL A O 1
ATOM 872 N N . ALA A 1 125 ? 17.538 -5.054 -9.236 1.00 88.56 125 ALA A N 1
ATOM 873 C CA . ALA A 1 125 ? 17.164 -6.412 -9.617 1.00 88.56 125 ALA A CA 1
ATOM 874 C C . ALA A 1 125 ? 15.624 -6.564 -9.638 1.00 88.56 125 ALA A C 1
ATOM 876 O O . ALA A 1 125 ? 14.980 -6.190 -8.653 1.00 88.56 125 ALA A O 1
ATOM 877 N N . PRO A 1 126 ? 15.011 -7.158 -10.683 1.00 87.62 126 PRO A N 1
ATOM 878 C CA . PRO A 1 126 ? 13.550 -7.222 -10.803 1.00 87.62 126 PRO A CA 1
ATOM 879 C C . PRO A 1 126 ? 12.845 -7.871 -9.606 1.00 87.62 126 PRO A C 1
ATOM 881 O O . PRO A 1 126 ? 11.793 -7.404 -9.178 1.00 87.62 126 PRO A O 1
ATOM 884 N N . ALA A 1 127 ? 13.449 -8.909 -9.018 1.00 89.38 127 ALA A N 1
ATOM 885 C CA . ALA A 1 127 ? 12.916 -9.575 -7.830 1.00 89.38 127 ALA A CA 1
ATOM 886 C C . ALA A 1 127 ? 12.868 -8.645 -6.605 1.00 89.38 127 ALA A C 1
ATOM 888 O O . ALA A 1 127 ? 11.875 -8.633 -5.881 1.00 89.38 127 ALA A O 1
ATOM 889 N N . LEU A 1 128 ? 13.910 -7.828 -6.401 1.00 89.88 128 LEU A N 1
ATOM 890 C CA . LEU A 1 128 ? 13.929 -6.827 -5.334 1.00 89.88 128 LEU A CA 1
ATOM 891 C C . LEU A 1 128 ? 12.865 -5.757 -5.585 1.00 89.88 128 LEU A C 1
ATOM 893 O O . LEU A 1 128 ? 12.130 -5.400 -4.671 1.00 89.88 128 LEU A O 1
ATOM 897 N N . GLY A 1 129 ? 12.731 -5.290 -6.827 1.00 89.69 129 GLY A N 1
ATOM 898 C CA . GLY A 1 129 ? 11.710 -4.306 -7.174 1.00 89.69 129 GLY A CA 1
ATOM 899 C C . GLY A 1 129 ? 10.280 -4.791 -6.935 1.00 89.69 129 GLY A C 1
ATOM 900 O O . GLY A 1 129 ? 9.457 -4.055 -6.385 1.00 89.69 129 GLY A O 1
ATOM 901 N N . LEU A 1 130 ? 10.004 -6.052 -7.272 1.00 89.50 130 LEU A N 1
ATOM 902 C CA . LEU A 1 130 ? 8.724 -6.693 -6.980 1.00 89.50 130 LEU A CA 1
ATOM 903 C C . LEU A 1 130 ? 8.482 -6.804 -5.468 1.00 89.50 130 LEU A C 1
ATOM 905 O O . LEU A 1 130 ? 7.392 -6.482 -5.004 1.00 89.50 130 LEU A O 1
ATOM 909 N N . ALA A 1 131 ? 9.497 -7.207 -4.698 1.00 92.25 131 ALA A N 1
ATOM 910 C CA . ALA A 1 131 ? 9.396 -7.321 -3.245 1.00 92.25 131 ALA A CA 1
ATOM 911 C C . ALA A 1 131 ? 9.125 -5.967 -2.566 1.00 92.25 131 ALA A C 1
ATOM 913 O O . ALA A 1 131 ? 8.276 -5.887 -1.681 1.00 92.25 131 ALA A O 1
ATOM 914 N N . LEU A 1 132 ? 9.794 -4.896 -3.003 1.00 92.50 132 LEU A N 1
ATOM 915 C CA . LEU A 1 132 ? 9.573 -3.540 -2.487 1.00 92.50 132 LEU A CA 1
ATOM 916 C C . LEU A 1 132 ? 8.184 -3.007 -2.850 1.00 92.50 132 LEU A C 1
ATOM 918 O O . LEU A 1 132 ? 7.506 -2.427 -2.005 1.00 92.50 132 LEU A O 1
ATOM 922 N N . THR A 1 133 ? 7.729 -3.268 -4.077 1.00 91.31 133 THR A N 1
ATOM 923 C CA . THR A 1 133 ? 6.367 -2.925 -4.514 1.00 91.31 133 THR A CA 1
ATOM 924 C C . THR A 1 133 ? 5.323 -3.651 -3.671 1.00 91.31 133 THR A C 1
ATOM 926 O O . THR A 1 133 ? 4.378 -3.032 -3.187 1.00 91.31 133 THR A O 1
ATOM 929 N N . LEU A 1 134 ? 5.518 -4.951 -3.431 1.00 91.81 134 LEU A N 1
ATOM 930 C CA . LEU A 1 134 ? 4.652 -5.729 -2.552 1.00 91.81 134 LEU A CA 1
ATOM 931 C C . LEU A 1 134 ? 4.646 -5.157 -1.129 1.00 91.81 134 LEU A C 1
ATOM 933 O O . LEU A 1 134 ? 3.576 -4.961 -0.564 1.00 91.81 134 LEU A O 1
ATOM 937 N N . ALA A 1 135 ? 5.815 -4.843 -0.563 1.00 93.56 135 ALA A N 1
ATOM 938 C CA . ALA A 1 135 ? 5.922 -4.260 0.774 1.00 93.56 135 ALA A CA 1
ATOM 939 C C . ALA A 1 135 ? 5.180 -2.917 0.885 1.00 93.56 135 ALA A C 1
ATOM 941 O O . ALA A 1 135 ? 4.475 -2.683 1.867 1.00 93.56 135 ALA A O 1
ATOM 942 N N . TYR A 1 136 ? 5.286 -2.068 -0.140 1.00 93.44 136 TYR A N 1
ATOM 943 C CA . TYR A 1 136 ? 4.527 -0.824 -0.224 1.00 93.44 136 TYR A CA 1
ATOM 944 C C . TYR A 1 136 ? 3.014 -1.079 -0.194 1.00 93.44 136 TYR A C 1
ATOM 946 O O . TYR A 1 136 ? 2.319 -0.527 0.659 1.00 93.44 136 TYR A O 1
ATOM 954 N N . PHE A 1 137 ? 2.504 -1.964 -1.058 1.00 92.62 137 PHE A N 1
ATOM 955 C CA . PHE A 1 137 ? 1.071 -2.274 -1.106 1.00 92.62 137 PHE A CA 1
ATOM 956 C C . PHE A 1 137 ? 0.559 -2.997 0.143 1.00 92.62 137 PHE A C 1
ATOM 958 O O . PHE A 1 137 ? -0.597 -2.815 0.507 1.00 92.62 137 PHE A O 1
ATOM 965 N N . VAL A 1 138 ? 1.401 -3.755 0.849 1.00 93.06 138 VAL A N 1
ATOM 966 C CA . VAL A 1 138 ? 1.058 -4.278 2.180 1.00 93.06 138 VAL A CA 1
ATOM 967 C C . VAL A 1 138 ? 0.845 -3.126 3.165 1.00 93.06 138 VAL A C 1
ATOM 969 O O . VAL A 1 138 ? -0.135 -3.140 3.904 1.00 93.06 138 VAL A O 1
ATOM 972 N N . GLY A 1 139 ? 1.706 -2.104 3.152 1.00 93.81 139 GLY A N 1
ATOM 973 C CA . GLY A 1 139 ? 1.521 -0.901 3.971 1.00 93.81 139 GLY A CA 1
ATOM 974 C C . GLY A 1 139 ? 0.223 -0.154 3.649 1.00 93.81 139 GLY A C 1
ATOM 975 O O . GLY A 1 139 ? -0.514 0.213 4.566 1.00 93.81 139 GLY A O 1
ATOM 976 N N . VAL A 1 140 ? -0.088 0.005 2.357 1.00 94.19 140 VAL A N 1
ATOM 977 C CA . VAL A 1 140 ? -1.364 0.573 1.884 1.00 94.19 140 VAL A CA 1
ATOM 978 C C . VAL A 1 140 ? -2.544 -0.259 2.387 1.00 94.19 140 VAL A C 1
ATOM 980 O O . VAL A 1 140 ? -3.445 0.286 3.016 1.00 94.19 140 VAL A O 1
ATOM 983 N N . GLY A 1 141 ? -2.509 -1.578 2.187 1.00 92.06 141 GLY A N 1
ATOM 984 C CA . GLY A 1 141 ? -3.587 -2.482 2.583 1.00 92.06 141 GLY A CA 1
ATOM 985 C C . GLY A 1 141 ? -3.829 -2.509 4.093 1.00 92.06 141 GLY A C 1
ATOM 986 O O . GLY A 1 141 ? -4.976 -2.546 4.525 1.00 92.06 141 GLY A O 1
ATOM 987 N N . VAL A 1 142 ? -2.776 -2.420 4.916 1.00 91.31 142 VAL A N 1
ATOM 988 C CA . VAL A 1 142 ? -2.917 -2.295 6.380 1.00 91.31 142 VAL A CA 1
ATOM 989 C C . VAL A 1 142 ? -3.641 -1.001 6.752 1.00 91.31 142 VAL A C 1
ATOM 991 O O . VAL A 1 142 ? -4.534 -1.018 7.602 1.00 91.31 142 VAL A O 1
ATOM 994 N N . PHE A 1 143 ? -3.270 0.117 6.124 1.00 93.25 143 PHE A N 1
ATOM 995 C CA . PHE A 1 143 ? -3.955 1.389 6.329 1.00 93.25 143 PHE A CA 1
ATOM 996 C C . PHE A 1 143 ? -5.423 1.322 5.887 1.00 93.25 143 PHE A C 1
ATOM 998 O O . PHE A 1 143 ? -6.298 1.739 6.645 1.00 93.25 143 PHE A O 1
ATOM 1005 N N . GLU A 1 144 ? -5.701 0.784 4.700 1.00 92.50 144 GLU A N 1
ATOM 1006 C CA . GLU A 1 144 ? -7.054 0.678 4.151 1.00 92.50 144 GLU A CA 1
ATOM 1007 C C . GLU A 1 144 ? -7.951 -0.225 5.000 1.00 92.50 144 GLU A C 1
ATOM 1009 O O . GLU A 1 144 ? -9.056 0.185 5.350 1.00 92.50 144 GLU A O 1
ATOM 1014 N N . GLU A 1 145 ? -7.479 -1.407 5.401 1.00 90.00 145 GLU A N 1
ATOM 1015 C CA . GLU A 1 145 ? -8.241 -2.309 6.275 1.00 90.00 145 GLU A CA 1
ATOM 1016 C C . GLU A 1 145 ? -8.599 -1.602 7.589 1.00 90.00 145 GLU A C 1
ATOM 1018 O O . GLU A 1 145 ? -9.758 -1.609 8.011 1.00 90.00 145 GLU A O 1
ATOM 1023 N N . LEU A 1 146 ? -7.637 -0.916 8.216 1.00 89.12 146 LEU A N 1
ATOM 1024 C CA . LEU A 1 146 ? -7.890 -0.185 9.457 1.00 89.12 146 LEU A CA 1
ATOM 1025 C C . LEU A 1 146 ? -8.870 0.980 9.252 1.00 89.12 146 LEU A C 1
ATOM 1027 O O . LEU A 1 146 ? -9.769 1.181 10.071 1.00 89.12 146 LEU A O 1
ATOM 1031 N N . LEU A 1 147 ? -8.711 1.740 8.167 1.00 90.00 147 LEU A N 1
ATOM 1032 C CA . LEU A 1 147 ? -9.566 2.877 7.845 1.00 90.00 147 LEU A CA 1
ATOM 1033 C C . LEU A 1 147 ? -11.000 2.424 7.567 1.00 90.00 147 LEU A C 1
ATOM 1035 O O . LEU A 1 147 ? -11.936 2.957 8.161 1.00 90.00 147 LEU A O 1
ATOM 1039 N N . PHE A 1 148 ? -11.189 1.462 6.668 1.00 89.50 148 PHE A N 1
ATOM 1040 C CA . PHE A 1 148 ? -12.515 1.044 6.231 1.00 89.50 148 PHE A CA 1
ATOM 1041 C C . PHE A 1 148 ? -13.193 0.163 7.271 1.00 89.50 148 PHE A C 1
ATOM 1043 O O . PHE A 1 148 ? -14.285 0.497 7.731 1.00 89.50 148 PHE A O 1
ATOM 1050 N N . ARG A 1 149 ? -12.552 -0.932 7.684 1.00 84.81 149 ARG A N 1
ATOM 1051 C CA . ARG A 1 149 ? -13.158 -1.904 8.600 1.00 84.81 149 ARG A CA 1
ATOM 1052 C C . ARG A 1 149 ? -13.140 -1.429 10.044 1.00 84.81 149 ARG A C 1
ATOM 1054 O O . ARG A 1 149 ? -14.128 -1.608 10.747 1.00 84.81 149 ARG A O 1
ATOM 1061 N N . GLY A 1 150 ? -12.028 -0.845 10.480 1.00 82.25 150 GLY A N 1
ATOM 1062 C CA . GLY A 1 150 ? -11.841 -0.431 11.869 1.00 82.25 150 GLY A CA 1
ATOM 1063 C C . GLY A 1 150 ? -12.536 0.883 12.223 1.00 82.25 150 GLY A C 1
ATOM 1064 O O . GLY A 1 150 ? -12.905 1.068 13.381 1.00 82.25 150 GLY A O 1
ATOM 1065 N N . TYR A 1 151 ? -12.722 1.786 11.251 1.00 84.00 151 TYR A N 1
ATOM 1066 C CA . TYR A 1 151 ? -13.207 3.142 11.520 1.00 84.00 151 TYR A CA 1
ATOM 1067 C C . TYR A 1 151 ? -14.464 3.519 10.722 1.00 84.00 151 TYR A C 1
ATOM 1069 O O . TYR A 1 151 ? -15.517 3.760 11.310 1.00 84.00 151 TYR A O 1
ATOM 1077 N N . LEU A 1 152 ? -14.392 3.573 9.388 1.00 87.19 152 LEU A N 1
ATOM 1078 C CA . LEU A 1 152 ? -15.462 4.133 8.555 1.00 87.19 152 LEU A CA 1
ATOM 1079 C C . LEU A 1 152 ? -16.743 3.297 8.582 1.00 87.19 152 LEU A C 1
ATOM 1081 O O . LEU A 1 152 ? -17.810 3.858 8.812 1.00 87.19 152 LEU A O 1
ATOM 1085 N N . LEU A 1 153 ? -16.660 1.981 8.363 1.00 86.75 153 LEU A N 1
ATOM 1086 C CA . LEU A 1 153 ? -17.845 1.117 8.295 1.00 86.75 153 LEU A CA 1
ATOM 1087 C C . LEU A 1 153 ? -18.553 1.003 9.648 1.00 86.75 153 LEU A C 1
ATOM 1089 O O . LEU A 1 153 ? -19.780 0.989 9.688 1.00 86.75 153 LEU A O 1
ATOM 1093 N N . VAL A 1 154 ? -17.797 0.980 10.747 1.00 84.75 154 VAL A N 1
ATOM 1094 C CA . VAL A 1 154 ? -18.357 0.952 12.107 1.00 84.75 154 VAL A CA 1
ATOM 1095 C C . VAL A 1 154 ? -19.086 2.258 12.411 1.00 84.75 154 VAL A C 1
ATOM 1097 O O . VAL A 1 154 ? -20.251 2.235 12.795 1.00 84.75 154 VAL A O 1
ATOM 1100 N N . ASN A 1 155 ? -18.441 3.400 12.158 1.00 84.56 155 ASN A N 1
ATOM 1101 C CA . ASN A 1 155 ? -19.057 4.709 12.377 1.00 84.56 155 ASN A CA 1
ATOM 1102 C C . ASN A 1 155 ? -20.267 4.941 11.462 1.00 84.56 155 ASN A C 1
ATOM 1104 O O . ASN A 1 155 ? -21.246 5.561 11.873 1.00 84.56 155 ASN A O 1
ATOM 1108 N N . LEU A 1 156 ? -20.218 4.438 10.225 1.00 86.56 156 LEU A N 1
ATOM 1109 C CA . LEU A 1 156 ? -21.341 4.503 9.295 1.00 86.56 156 LEU A CA 1
ATOM 1110 C C . LEU A 1 156 ? -22.519 3.655 9.785 1.00 86.56 156 LEU A C 1
ATOM 1112 O O . LEU A 1 156 ? -23.648 4.134 9.747 1.00 86.56 156 LEU A O 1
ATOM 1116 N N . ALA A 1 157 ? -22.271 2.435 10.268 1.00 86.69 157 ALA A N 1
ATOM 1117 C CA . ALA A 1 157 ? -23.314 1.576 10.824 1.00 86.69 157 ALA A CA 1
ATOM 1118 C C . ALA A 1 157 ? -23.981 2.222 12.050 1.00 86.69 157 ALA A C 1
ATOM 1120 O O . ALA A 1 157 ? -25.203 2.331 12.097 1.00 86.69 157 ALA A O 1
ATOM 1121 N N . GLU A 1 158 ? -23.188 2.744 12.989 1.00 84.88 158 GLU A N 1
ATOM 1122 C CA . GLU A 1 158 ? -23.698 3.436 14.182 1.00 84.88 158 GLU A CA 1
ATOM 1123 C C . GLU A 1 158 ? -24.479 4.712 13.827 1.00 84.88 158 GLU A C 1
ATOM 1125 O O . GLU A 1 158 ? -25.527 4.994 14.411 1.00 84.88 158 GLU A O 1
ATOM 1130 N N . GLY A 1 159 ? -24.003 5.475 12.838 1.00 84.19 159 GLY A N 1
ATOM 1131 C CA . GLY A 1 159 ? -24.693 6.666 12.345 1.00 84.19 159 GLY A CA 1
ATOM 1132 C C . GLY A 1 159 ? -26.019 6.348 11.649 1.00 84.19 159 GLY A C 1
ATOM 1133 O O . GLY A 1 159 ? -27.000 7.065 11.851 1.00 84.19 159 GLY A O 1
ATOM 1134 N N . LEU A 1 160 ? -26.069 5.272 10.859 1.00 87.38 160 LEU A N 1
ATOM 1135 C CA . LEU A 1 160 ? -27.292 4.814 10.197 1.00 87.38 160 LEU A CA 1
ATOM 1136 C C . LEU A 1 160 ? -28.313 4.272 11.202 1.00 87.38 160 LEU A C 1
ATOM 1138 O O . LEU A 1 160 ? -29.489 4.607 11.081 1.00 87.38 160 LEU A O 1
ATOM 1142 N N . ASP A 1 161 ? -27.879 3.522 12.216 1.00 85.56 161 ASP A N 1
ATOM 1143 C CA . ASP A 1 161 ? -28.754 3.048 13.295 1.00 85.56 161 ASP A CA 1
ATOM 1144 C C . ASP A 1 161 ? -29.342 4.216 14.098 1.00 85.56 161 ASP A C 1
ATOM 1146 O O . ASP A 1 161 ? -30.536 4.221 14.393 1.00 85.56 161 ASP A O 1
ATOM 1150 N N . GLY A 1 162 ? -28.546 5.247 14.397 1.00 80.44 162 GLY A N 1
ATOM 1151 C CA . GLY A 1 162 ? -29.037 6.459 15.063 1.00 80.44 162 GLY A CA 1
ATOM 1152 C C . GLY A 1 162 ? -29.964 7.321 14.197 1.00 80.44 162 GLY A C 1
ATOM 1153 O O . GLY A 1 162 ? -30.791 8.059 14.729 1.00 80.44 162 GLY A O 1
ATOM 1154 N N . TRP A 1 163 ? -29.843 7.239 12.868 1.00 77.38 163 TRP A N 1
ATOM 1155 C CA . TRP A 1 163 ? -30.687 7.980 11.926 1.00 77.38 163 TRP A CA 1
ATOM 1156 C C . TRP A 1 163 ? -32.008 7.260 11.617 1.00 77.38 163 TRP A C 1
ATOM 1158 O O . TRP A 1 163 ? -33.053 7.903 11.517 1.00 77.38 163 TRP A O 1
ATOM 1168 N N . LEU A 1 164 ? -31.972 5.931 11.491 1.00 78.12 164 LEU A N 1
ATOM 1169 C CA . LEU A 1 164 ? -33.142 5.089 11.219 1.00 78.12 164 LEU A CA 1
ATOM 1170 C C . LEU A 1 164 ? -33.906 4.722 12.503 1.00 78.12 164 LEU A C 1
ATOM 1172 O O . LEU A 1 164 ? -35.122 4.527 12.464 1.00 78.12 164 LEU A O 1
ATOM 1176 N N . GLY A 1 165 ? -33.222 4.667 13.648 1.00 61.56 165 GLY A N 1
ATOM 1177 C CA . GLY A 1 165 ? -33.805 4.509 14.978 1.00 61.56 165 GLY A CA 1
ATOM 1178 C C . GLY A 1 165 ? -34.360 5.828 15.518 1.00 61.56 165 GLY A C 1
ATOM 1179 O O . GLY A 1 165 ? -33.741 6.479 16.355 1.00 61.56 165 GLY A O 1
ATOM 1180 N N . GLY A 1 166 ? -35.538 6.242 15.042 1.00 56.62 166 GLY A N 1
ATOM 1181 C CA . GLY A 1 166 ? -36.285 7.373 15.613 1.00 56.62 166 GLY A CA 1
ATOM 1182 C C . GLY A 1 166 ? -36.611 7.197 17.117 1.00 56.62 166 GLY A C 1
ATOM 1183 O O . GLY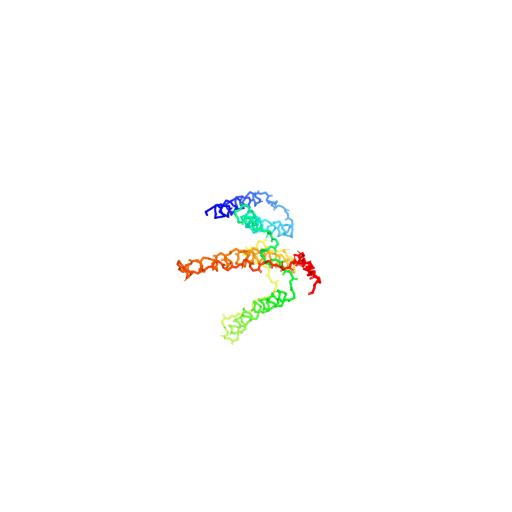 A 1 166 ? -36.407 6.112 17.660 1.00 56.62 166 GLY A O 1
ATOM 1184 N N . PRO A 1 167 ? -37.143 8.235 17.804 1.00 52.56 167 PRO A N 1
ATOM 1185 C CA . PRO A 1 167 ? -37.174 8.403 19.276 1.00 52.56 167 PRO A CA 1
ATOM 1186 C C . PRO A 1 167 ? -38.051 7.415 20.092 1.00 52.56 167 PRO A C 1
ATOM 1188 O O . PRO A 1 167 ? -38.815 7.816 20.967 1.00 52.56 167 PRO A O 1
ATOM 1191 N N . GLY A 1 168 ? -37.930 6.109 19.856 1.00 54.00 168 GLY A N 1
ATOM 1192 C CA . GLY A 1 168 ? -38.657 5.054 20.564 1.00 54.00 168 GLY A CA 1
ATOM 1193 C C . GLY A 1 168 ? -37.972 3.684 20.597 1.00 54.00 168 GLY A C 1
ATOM 1194 O O . GLY A 1 168 ? -38.498 2.774 21.234 1.00 54.00 168 GLY A O 1
ATOM 1195 N N . THR A 1 169 ? -36.810 3.496 19.964 1.00 54.84 169 THR A N 1
ATOM 1196 C CA . THR A 1 169 ? -36.076 2.224 20.044 1.00 54.84 169 THR A CA 1
ATOM 1197 C C . THR A 1 169 ? -35.146 2.219 21.254 1.00 54.84 169 THR A C 1
ATOM 1199 O O . THR A 1 169 ? -34.148 2.935 21.301 1.00 54.84 169 THR A O 1
ATOM 1202 N N . SER A 1 170 ? -35.501 1.421 22.262 1.00 53.56 170 SER A N 1
ATOM 1203 C CA . SER A 1 170 ? -34.684 1.150 23.450 1.00 53.56 170 SER A CA 1
ATOM 1204 C C . SER A 1 170 ? -33.259 0.722 2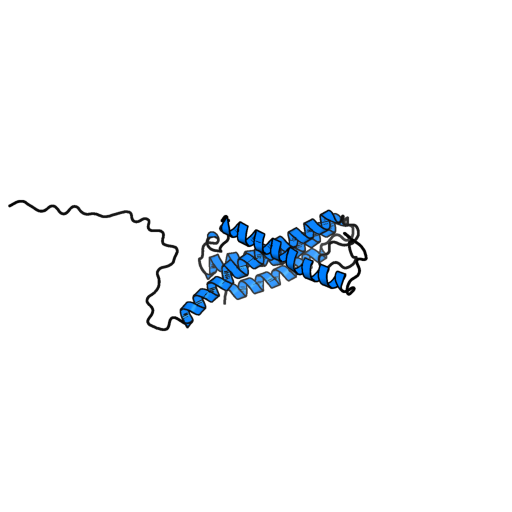3.071 1.00 53.56 170 SER A C 1
ATOM 1206 O O . SER A 1 170 ? -33.118 -0.051 22.121 1.00 53.56 170 SER A O 1
ATOM 1208 N N . PRO A 1 171 ? -32.223 1.148 23.818 1.00 51.22 171 PRO A N 1
ATOM 1209 C CA . PRO A 1 171 ? -30.837 0.839 23.489 1.00 51.22 171 PRO A CA 1
ATOM 1210 C C . PRO A 1 171 ? -30.619 -0.676 23.462 1.00 51.22 171 PRO A C 1
ATOM 1212 O O . PRO A 1 171 ? -30.822 -1.364 24.467 1.00 51.22 171 PRO A O 1
ATOM 1215 N N . SER A 1 172 ? -30.206 -1.197 22.308 1.00 55.88 172 SER A N 1
ATOM 1216 C CA . SER A 1 172 ? -29.672 -2.549 22.189 1.00 55.88 172 SER A CA 1
ATOM 1217 C C . SER A 1 172 ? -28.406 -2.647 23.051 1.00 55.88 172 SER A C 1
ATOM 1219 O O . SER A 1 172 ? -27.563 -1.745 23.020 1.00 55.88 172 SER A O 1
ATOM 1221 N N . PRO A 1 173 ? -28.260 -3.704 23.870 1.00 43.47 173 PRO A N 1
ATOM 1222 C CA . PRO A 1 173 ? -27.070 -3.864 24.686 1.00 43.47 173 PRO A CA 1
ATOM 1223 C C . PRO A 1 173 ? -25.838 -4.023 23.782 1.00 43.47 173 PRO A C 1
ATOM 1225 O O . PRO A 1 173 ? -25.939 -4.631 22.712 1.00 43.47 173 PRO A O 1
ATOM 1228 N N . PRO A 1 174 ? -24.671 -3.504 24.200 1.00 45.69 174 PRO A N 1
ATOM 1229 C CA . PRO A 1 174 ? -23.441 -3.636 23.434 1.00 45.69 174 PRO A CA 1
ATOM 1230 C C . PRO A 1 174 ? -23.150 -5.115 23.172 1.00 45.69 174 PRO A C 1
ATOM 1232 O O . PRO A 1 174 ? -23.114 -5.932 24.096 1.00 45.69 174 PRO A O 1
ATOM 1235 N N . CYS A 1 175 ? -22.912 -5.447 21.903 1.00 52.84 175 CYS A N 1
ATOM 1236 C CA . CYS A 1 175 ? -22.731 -6.809 21.393 1.00 52.84 175 CYS A CA 1
ATOM 1237 C C . CYS A 1 175 ? -21.467 -7.534 21.924 1.00 52.84 175 CYS A C 1
ATOM 1239 O O . CYS A 1 175 ? -21.107 -8.592 21.418 1.00 52.84 175 CYS A O 1
ATOM 1241 N N . SER A 1 176 ? -20.781 -6.989 22.935 1.00 46.59 176 SER A N 1
ATOM 1242 C CA . SER A 1 176 ? -19.536 -7.517 23.510 1.00 46.59 176 SER A CA 1
ATOM 1243 C C . SER A 1 176 ? -19.630 -7.943 24.982 1.00 46.59 176 SER A C 1
ATOM 1245 O O . SER A 1 176 ? -18.629 -8.373 25.560 1.00 46.59 176 SER A O 1
ATOM 1247 N N . ALA A 1 177 ? -20.809 -7.906 25.611 1.00 39.41 177 ALA A N 1
ATOM 1248 C CA . ALA A 1 177 ? -20.970 -8.441 26.963 1.00 39.41 177 ALA A CA 1
ATOM 1249 C C . ALA A 1 177 ? -21.101 -9.977 26.946 1.00 39.41 177 ALA A C 1
ATOM 1251 O O . ALA A 1 177 ? -22.196 -10.536 26.979 1.00 39.41 177 ALA A O 1
ATOM 1252 N N . SER A 1 178 ? -19.960 -10.669 26.916 1.00 39.41 178 SER A N 1
ATOM 1253 C CA . SER A 1 178 ? -19.870 -12.074 27.331 1.00 39.41 178 SER A CA 1
ATOM 1254 C C . SER A 1 178 ? -20.450 -12.239 28.750 1.00 39.41 178 SER A C 1
ATOM 1256 O O . SER A 1 178 ? -20.064 -11.485 29.650 1.00 39.41 178 SER A O 1
ATOM 1258 N N . PRO A 1 179 ? -21.363 -13.197 28.997 1.00 41.59 179 PRO A N 1
ATOM 1259 C CA . PRO A 1 179 ? -21.950 -13.398 30.313 1.00 41.59 179 PRO A CA 1
ATOM 1260 C C . PRO A 1 179 ? -21.006 -14.220 31.200 1.00 41.59 179 PRO A C 1
ATOM 1262 O O . PRO A 1 179 ? -21.098 -15.444 31.264 1.00 41.59 179 PRO A O 1
ATOM 1265 N N . SER A 1 180 ? -20.135 -13.564 31.966 1.00 44.12 180 SER A N 1
ATOM 1266 C CA . SER A 1 180 ? -19.557 -14.172 33.174 1.00 44.12 180 SER A CA 1
ATOM 1267 C C . SER A 1 180 ? -20.500 -13.953 34.364 1.00 44.12 180 SER A C 1
ATOM 1269 O O . SER A 1 180 ? -20.243 -13.185 35.288 1.00 44.12 180 SER A O 1
ATOM 1271 N N . ALA A 1 181 ? -21.643 -14.644 34.340 1.00 45.38 181 ALA A N 1
ATOM 1272 C CA . ALA A 1 181 ? -22.602 -14.649 35.440 1.00 45.38 181 ALA A CA 1
ATOM 1273 C C . ALA A 1 181 ? -22.120 -15.565 36.578 1.00 45.38 181 ALA A C 1
ATOM 1275 O O . ALA A 1 181 ? -22.539 -16.713 36.722 1.00 45.38 181 ALA A O 1
ATOM 1276 N N . GLY A 1 182 ? -21.233 -15.026 37.411 1.00 44.44 182 GLY A N 1
ATOM 1277 C CA . GLY A 1 182 ? -21.057 -15.469 38.787 1.00 44.44 182 GLY A CA 1
ATOM 1278 C C . GLY A 1 182 ? -22.094 -14.811 39.705 1.00 44.44 182 GLY A C 1
ATOM 1279 O O . GLY A 1 182 ? -22.308 -13.603 39.662 1.00 44.44 182 GLY A O 1
ATOM 1280 N N . SER A 1 183 ? -22.654 -15.617 40.609 1.00 44.78 183 SER A N 1
ATOM 1281 C CA . SER A 1 183 ? -23.448 -15.240 41.792 1.00 44.78 183 SER A CA 1
ATOM 1282 C C . SER A 1 183 ? -24.968 -15.047 41.610 1.00 44.78 183 SER A C 1
ATOM 1284 O O . SER A 1 183 ? -25.458 -14.002 41.197 1.00 44.78 183 SER A O 1
ATOM 1286 N N . ARG A 1 184 ? -25.735 -16.053 42.063 1.00 41.94 184 ARG A N 1
ATOM 1287 C CA . ARG A 1 184 ? -26.626 -16.005 43.252 1.00 41.94 184 ARG A CA 1
ATOM 1288 C C . ARG A 1 184 ? -27.768 -17.023 43.116 1.00 41.94 184 ARG A C 1
ATOM 1290 O O . ARG A 1 184 ? -28.679 -16.855 42.316 1.00 41.94 184 ARG A O 1
ATOM 1297 N N . ARG A 1 185 ? -27.798 -18.014 44.010 1.00 42.56 185 ARG A N 1
ATOM 1298 C CA . ARG A 1 185 ? -29.059 -18.564 44.530 1.00 42.56 185 ARG A CA 1
ATOM 1299 C C . ARG A 1 185 ? -29.020 -18.453 46.054 1.00 42.56 185 ARG A C 1
ATOM 1301 O O . ARG A 1 185 ? -28.199 -19.131 46.665 1.00 42.56 185 ARG A O 1
ATOM 1308 N N . PRO A 1 186 ? -29.859 -17.616 46.685 1.00 44.84 186 PRO A N 1
ATOM 1309 C CA . PRO A 1 186 ? -30.098 -17.716 48.113 1.00 44.84 186 PRO A CA 1
ATOM 1310 C C . PRO A 1 186 ? -31.054 -18.886 48.370 1.00 44.84 186 PRO A C 1
ATOM 1312 O O . PRO A 1 186 ? -32.132 -18.980 47.778 1.00 44.84 186 PRO A O 1
ATOM 1315 N N . SER A 1 187 ? -30.634 -19.796 49.244 1.00 45.66 187 SER A N 1
ATOM 1316 C CA . SER A 1 187 ? -31.430 -20.906 49.753 1.00 45.66 187 SER A CA 1
ATOM 1317 C C . SER A 1 187 ? -32.592 -20.369 50.594 1.00 45.66 187 SER A C 1
ATOM 1319 O O . SER A 1 187 ? -32.414 -19.868 51.703 1.00 45.66 187 SER A O 1
ATOM 1321 N N . ARG A 1 188 ? -33.817 -20.474 50.073 1.00 49.34 188 ARG A N 1
ATOM 1322 C CA . ARG A 1 188 ? -35.029 -20.281 50.877 1.00 49.34 188 ARG A CA 1
ATOM 1323 C C . ARG A 1 188 ? -35.196 -21.491 51.800 1.00 49.34 188 ARG A C 1
ATOM 1325 O O . ARG A 1 188 ? -35.617 -22.554 51.356 1.00 49.34 188 ARG A O 1
ATOM 1332 N N . ARG A 1 189 ? -34.859 -2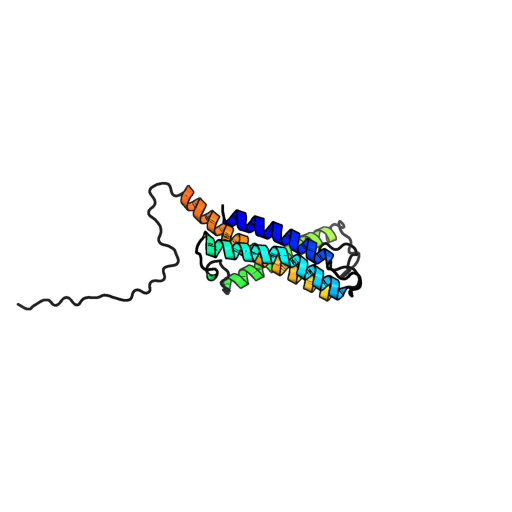1.321 53.083 1.00 45.38 189 ARG A N 1
ATOM 1333 C CA . ARG A 1 189 ? -35.389 -22.146 54.179 1.00 45.38 189 ARG A CA 1
ATOM 1334 C C . ARG A 1 189 ? -36.874 -21.820 54.346 1.00 45.38 189 ARG A C 1
ATOM 1336 O O . ARG A 1 189 ? -37.214 -20.659 54.546 1.00 45.38 189 ARG A O 1
ATOM 1343 N N . TRP A 1 190 ? -37.724 -22.838 54.308 1.00 46.94 190 TRP A N 1
ATOM 1344 C CA . TRP A 1 190 ? -39.080 -22.783 54.855 1.00 46.94 190 TRP A CA 1
ATOM 1345 C C . TRP A 1 190 ? -39.094 -23.524 56.201 1.00 46.94 190 TRP A C 1
ATOM 1347 O O . TRP A 1 190 ? -38.480 -24.592 56.287 1.00 46.94 190 TRP A O 1
ATOM 1357 N N . PRO A 1 191 ? -39.729 -22.985 57.258 1.00 53.50 191 PRO A N 1
ATOM 1358 C CA . PRO A 1 191 ? -39.900 -23.698 58.514 1.00 53.50 191 PRO A CA 1
ATOM 1359 C C . PRO A 1 191 ? -41.101 -24.649 58.451 1.00 53.50 191 PRO A C 1
ATOM 1361 O O . PRO A 1 191 ? -42.152 -24.320 57.908 1.00 53.50 191 PRO A O 1
ATOM 1364 N N . SER A 1 192 ? -40.912 -25.823 59.045 1.00 55.25 192 SER A N 1
ATOM 1365 C CA . SER A 1 192 ? -41.916 -26.844 59.337 1.00 55.25 192 SER A CA 1
ATOM 1366 C C . SER A 1 192 ? -43.022 -26.317 60.250 1.00 55.25 192 SER A C 1
ATOM 1368 O O . SER A 1 192 ? -42.681 -25.824 61.331 1.00 55.25 192 SER A O 1
ATOM 1370 N N . ARG A 1 193 ? -44.288 -26.522 59.871 1.00 49.56 193 ARG A N 1
ATOM 1371 C CA . ARG A 1 193 ? -45.379 -27.055 60.709 1.00 49.56 193 ARG A CA 1
ATOM 1372 C C . ARG A 1 193 ? -46.433 -27.691 59.815 1.00 49.56 193 ARG A C 1
ATOM 1374 O O . ARG A 1 193 ? -46.685 -27.109 58.740 1.00 49.56 193 ARG A O 1
#

pLDDT: mean 81.33, std 16.04, range [39.41, 98.25]

Secondary structure (DSSP, 8-state):
-HHHHHHHHHHHHHHHHHHHHHHT--TTS-HHHHHHHHHHHHHHHHHHHHHHHHHHHHHTS---GGGSS----HHHHHHHHHHHHHHHHHHHHHHHHHHHTTS-----SSPPPSS-SSS--TTS-HHHHHHHHHHHHHHHHHHHHIIIIIIIHHHHHHHHHHHHS-TT-PPPPPTT------------PPPP-

Sequence (193 aa):
MLAVVLLFAAAAGAVLATSVLAALAPDTAPAAATALFTTATALVPYAALVGALLAAAWLVDRRRPADLGLGTSRAWWADCAFGLALGVVLPGLVFALALAADYLRVTGTLVTRPDPFLAVGGGVAPALGLALTLAYFVGVGVFEELLFRGYLLVNLAEGLDGWLGGPGTSPSPPCSASPSAGSRRPSRRWPSR

Foldseek 3Di:
DVLVVLLVVLQVVLVVVLVVLVVVQDPPDQLLVSLVSLLVSLLSSLVSNLVSLCCCCCVVVVHHPVQLPPPPDPVVVVVVVVVVVCVCVPVVVVVVVCVVVVVDDDPDDLDADQDDPRSSHPNHRSVSVVVSVVVSVVSVVVSVSSPVRRPVVVVVVVVVCVVVPPDPDDDDPPPPDDDPDDDDDDDDDDDDD